Protein AF-A0A2I0DCZ0-F1 (afdb_monomer)

Mean predicted aligned error: 5.6 Å

Solvent-accessible surface area (backbone atoms only — not comparable to full-atom values): 14188 Å² total; per-residue (Å²): 116,50,83,41,56,91,45,71,47,83,46,44,34,57,35,77,46,77,46,80,44,66,49,59,39,87,45,88,36,62,32,35,39,24,40,26,35,22,46,79,67,77,88,54,40,75,51,91,92,18,59,42,81,46,87,44,57,46,60,50,30,72,48,79,74,79,63,62,25,65,48,79,46,73,40,54,63,80,39,51,72,41,81,29,53,32,37,43,36,41,31,57,68,89,70,64,62,82,39,85,85,53,83,65,100,41,67,49,38,39,34,30,28,33,37,33,40,70,42,39,20,38,38,25,48,32,34,48,25,82,29,77,83,49,39,31,22,24,34,24,54,54,87,44,80,74,40,77,58,46,43,50,80,40,64,55,69,76,41,82,41,76,18,74,40,81,40,42,40,31,37,21,42,43,82,57,90,52,68,91,57,43,80,44,74,47,80,43,66,43,56,56,82,38,28,31,39,35,37,34,25,33,22,89,61,22,80,82,48,56,92,66,32,40,83,37,58,55,45,76,50,75,41,76,79,45,71,99,64,47,94,49,90,93,58,81,74,83,86,88,82,88,56,66,58,71,63,74,89,84,130

pLDDT: mean 93.69, std 6.01, range [50.59, 98.25]

Sequence (251 aa):
HEDFTGLSGDVLAGGSYDIILEGNTDGPFTSRFAVFVDWNQNDVLDDAGEVYEITATINGSTGEDGQQAIQSLEVPIDALQGQTRMRVKKMFGVTDYLDPCLGAAYGQVEDYSISVSLPLARVQVVHNSPDPAASVVDVYLGSTLLLDDFEFRTATPFVDVPANLEITLSVAPGTSTDVSEALYSVDVTLVADETYIVVADGVLDPSQFDDSVNTIDFALQAFAGAREAAVTAGNTDVLVHHGSPDAPTVD

Structure (mmCIF, N/CA/C/O backbone):
data_AF-A0A2I0DCZ0-F1
#
_entry.id   AF-A0A2I0DCZ0-F1
#
loop_
_atom_site.group_PDB
_atom_site.id
_atom_site.type_symbol
_atom_site.label_atom_id
_atom_site.label_alt_id
_atom_site.label_comp_id
_atom_site.label_asym_id
_atom_site.label_entity_id
_atom_site.label_seq_id
_atom_site.pdbx_PDB_ins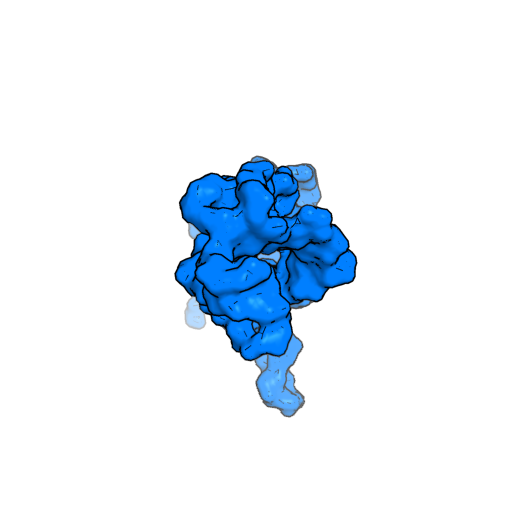_code
_atom_site.Cartn_x
_atom_site.Cartn_y
_atom_site.Cartn_z
_atom_site.occupancy
_atom_site.B_iso_or_equiv
_atom_site.auth_seq_id
_atom_site.auth_comp_id
_atom_site.auth_asym_id
_atom_site.auth_atom_id
_atom_site.pdbx_PDB_model_num
ATOM 1 N N . HIS A 1 1 ? -6.876 6.643 32.225 1.00 88.50 1 HIS A N 1
ATOM 2 C CA . HIS A 1 1 ? -6.057 6.390 31.034 1.00 88.50 1 HIS A CA 1
ATOM 3 C C . HIS A 1 1 ? -4.979 5.428 31.453 1.00 88.50 1 HIS A C 1
ATOM 5 O O . HIS A 1 1 ? -4.388 5.644 32.509 1.00 88.50 1 HIS A O 1
ATOM 11 N N . GLU A 1 2 ? -4.823 4.360 30.694 1.00 93.94 2 GLU A N 1
ATOM 12 C CA . GLU A 1 2 ? -3.826 3.322 30.912 1.00 93.94 2 GLU A CA 1
ATOM 13 C C . GLU A 1 2 ? -3.085 3.082 29.601 1.00 93.94 2 GLU A C 1
ATOM 15 O O . GLU A 1 2 ? -3.649 3.227 28.516 1.00 93.94 2 GLU A O 1
ATOM 20 N N . ASP A 1 3 ? -1.802 2.767 29.719 1.00 95.75 3 ASP A N 1
ATOM 21 C CA . ASP A 1 3 ? -0.911 2.563 28.587 1.00 95.75 3 ASP A CA 1
ATOM 22 C C . ASP A 1 3 ? -0.564 1.076 28.484 1.00 95.75 3 ASP A C 1
ATOM 24 O O . ASP A 1 3 ? 0.108 0.513 29.354 1.00 95.75 3 ASP A O 1
ATOM 28 N N . PHE A 1 4 ? -1.048 0.457 27.414 1.00 96.56 4 PHE A N 1
ATOM 29 C CA . PHE A 1 4 ? -0.793 -0.921 27.022 1.00 96.56 4 PHE A CA 1
ATOM 30 C C . PHE A 1 4 ? -0.080 -0.990 25.668 1.00 96.56 4 PHE A C 1
ATOM 32 O O . PHE A 1 4 ? -0.109 -2.029 25.017 1.00 96.56 4 PHE A O 1
ATOM 39 N N . THR A 1 5 ? 0.626 0.064 25.251 1.00 94.50 5 THR A N 1
ATOM 40 C CA . THR A 1 5 ? 1.405 0.080 23.995 1.00 94.50 5 THR A CA 1
ATOM 41 C C . THR A 1 5 ? 2.541 -0.953 23.960 1.00 94.50 5 THR A C 1
ATOM 43 O O . THR A 1 5 ? 3.100 -1.236 22.902 1.00 94.50 5 THR A O 1
ATOM 46 N N . GLY A 1 6 ? 2.861 -1.589 25.094 1.00 93.56 6 GLY A N 1
ATOM 47 C CA . GLY A 1 6 ? 3.712 -2.784 25.137 1.00 93.56 6 GLY A CA 1
ATOM 48 C C . GLY A 1 6 ? 3.049 -4.060 24.594 1.00 93.56 6 GLY A C 1
ATOM 49 O O . GLY A 1 6 ? 3.743 -5.051 24.366 1.00 93.56 6 GLY A O 1
ATOM 50 N N . LEU A 1 7 ? 1.729 -4.055 24.402 1.00 94.81 7 LEU A N 1
ATOM 51 C CA . LEU A 1 7 ? 0.967 -5.088 23.708 1.00 94.81 7 LEU A CA 1
ATOM 52 C C . LEU A 1 7 ? 0.742 -4.644 22.263 1.00 94.81 7 LEU A C 1
ATOM 54 O O . LEU A 1 7 ? 0.388 -3.491 22.015 1.00 94.81 7 LEU A O 1
ATOM 58 N N . SER A 1 8 ? 0.931 -5.571 21.326 1.00 94.00 8 SER A N 1
ATOM 59 C CA . SER A 1 8 ? 0.756 -5.312 19.901 1.00 94.00 8 SER A CA 1
ATOM 60 C C . SER A 1 8 ? -0.097 -6.393 19.247 1.00 94.00 8 SER A C 1
ATOM 62 O O . SER A 1 8 ? 0.038 -7.573 19.584 1.00 94.00 8 SER A O 1
ATOM 64 N N . GLY A 1 9 ? -0.978 -5.979 18.339 1.00 94.44 9 GLY A N 1
ATOM 65 C CA . GLY A 1 9 ? -1.702 -6.859 17.423 1.00 94.44 9 GLY A CA 1
ATOM 66 C C . GLY A 1 9 ? -1.235 -6.644 15.987 1.00 94.44 9 GLY A C 1
ATOM 67 O O . GLY A 1 9 ? -0.973 -5.510 15.595 1.00 94.44 9 GLY A O 1
ATOM 68 N N . ASP A 1 10 ? -1.142 -7.716 15.202 1.00 97.31 10 ASP A N 1
ATOM 69 C CA . ASP A 1 10 ? -0.753 -7.640 13.792 1.00 97.31 10 ASP A CA 1
ATOM 70 C C . ASP A 1 10 ? -1.982 -7.517 12.885 1.00 97.31 10 ASP A C 1
ATOM 72 O O . ASP A 1 10 ? -2.949 -8.273 13.022 1.00 97.31 10 ASP A O 1
ATOM 76 N N . VAL A 1 11 ? -1.921 -6.595 11.925 1.00 97.88 11 VAL A N 1
ATOM 77 C CA . VAL A 1 11 ? -2.950 -6.405 10.899 1.00 97.88 11 VAL A CA 1
ATOM 78 C C . VAL A 1 11 ? -2.331 -6.254 9.511 1.00 97.88 11 VAL A C 1
ATOM 80 O O . VAL A 1 11 ? -1.159 -5.903 9.346 1.00 97.88 11 VAL A O 1
ATOM 83 N N . LEU A 1 12 ? -3.140 -6.522 8.495 1.00 97.50 12 LEU A N 1
ATOM 84 C CA . LEU A 1 12 ? -2.831 -6.295 7.091 1.00 97.50 12 LEU A CA 1
ATOM 85 C C . LEU A 1 12 ? -3.641 -5.091 6.599 1.00 97.50 12 LEU A C 1
ATOM 87 O O . LEU A 1 12 ? -4.850 -5.034 6.841 1.00 97.50 12 LEU A O 1
ATOM 91 N N . ALA A 1 13 ? -2.997 -4.156 5.902 1.00 97.12 13 ALA A N 1
ATOM 92 C CA . ALA A 1 13 ? -3.680 -3.048 5.237 1.00 97.12 13 ALA A CA 1
ATOM 93 C C . ALA A 1 13 ? -4.750 -3.570 4.258 1.00 97.12 13 ALA A C 1
ATOM 95 O O . ALA A 1 13 ? -4.534 -4.558 3.551 1.00 97.12 13 ALA A O 1
ATOM 96 N N . GLY A 1 14 ? -5.931 -2.945 4.257 1.00 95.62 14 GLY A N 1
ATOM 97 C CA . GLY A 1 14 ? -7.112 -3.424 3.524 1.00 95.62 14 GLY A CA 1
ATOM 98 C C . GLY A 1 14 ? -7.802 -4.651 4.138 1.00 95.62 14 GLY A C 1
ATOM 99 O O . GLY A 1 14 ? -8.780 -5.150 3.579 1.00 95.62 14 GLY A O 1
ATOM 100 N N . GLY A 1 15 ? -7.296 -5.168 5.261 1.00 96.50 15 GLY A N 1
ATOM 101 C CA . GLY A 1 15 ? -7.898 -6.268 6.004 1.00 96.50 15 GLY A CA 1
ATOM 102 C C . GLY A 1 15 ? -9.112 -5.842 6.832 1.00 96.50 15 GLY A C 1
ATOM 103 O O . GLY A 1 15 ? -9.392 -4.660 7.028 1.00 96.50 15 GLY A O 1
ATOM 104 N N . SER A 1 16 ? -9.828 -6.832 7.361 1.00 97.06 16 SER A N 1
ATOM 105 C CA . SER A 1 16 ? -10.973 -6.633 8.250 1.00 97.06 16 SER A CA 1
ATOM 106 C C . SER A 1 16 ? -10.861 -7.569 9.448 1.00 97.06 16 SER A C 1
ATOM 108 O O . SER A 1 16 ? -10.619 -8.768 9.285 1.00 97.06 16 SER A O 1
ATOM 110 N N . TYR A 1 17 ? -11.009 -7.012 10.650 1.00 97.44 17 TYR A N 1
ATOM 111 C CA . TYR A 1 17 ? -10.769 -7.710 11.910 1.00 97.44 17 TYR A CA 1
ATOM 112 C C . TYR A 1 17 ? -11.885 -7.419 12.904 1.00 97.44 17 TYR A C 1
ATOM 114 O O . TYR A 1 17 ? -12.316 -6.277 13.046 1.00 97.44 17 TYR A O 1
ATOM 122 N N . ASP A 1 18 ? -12.336 -8.440 13.627 1.00 97.00 18 ASP A N 1
ATOM 123 C CA . ASP A 1 18 ? -13.270 -8.232 14.729 1.00 97.00 18 ASP A CA 1
ATOM 124 C C . ASP A 1 18 ? -12.534 -7.638 15.931 1.00 97.00 18 ASP A C 1
ATOM 126 O O . ASP A 1 18 ? -11.566 -8.213 16.436 1.00 97.00 18 ASP A O 1
ATOM 130 N N . ILE A 1 19 ? -13.038 -6.512 16.429 1.00 96.50 19 ILE A N 1
ATOM 131 C CA . ILE A 1 19 ? -12.708 -6.013 17.756 1.00 96.50 19 ILE A CA 1
ATOM 132 C C . ILE A 1 19 ? -13.727 -6.543 18.761 1.00 96.50 19 ILE A C 1
ATOM 134 O O . ILE A 1 19 ? -14.939 -6.487 18.538 1.00 96.50 19 ILE A O 1
ATOM 138 N N . ILE A 1 20 ? -13.226 -7.071 19.875 1.00 96.62 20 ILE A N 1
ATOM 139 C CA . ILE A 1 20 ? -14.026 -7.640 20.960 1.00 96.62 20 ILE A CA 1
ATOM 140 C C . ILE A 1 20 ? -13.728 -6.830 22.215 1.00 96.62 20 ILE A C 1
ATOM 142 O O . ILE A 1 20 ? -12.590 -6.793 22.678 1.00 96.62 20 ILE A O 1
ATOM 146 N N . LEU A 1 21 ? -14.749 -6.164 22.747 1.00 97.00 21 LEU A N 1
ATOM 147 C CA . LEU A 1 21 ? -14.614 -5.221 23.850 1.00 97.00 21 LEU A CA 1
ATOM 148 C C . LEU A 1 21 ? -15.443 -5.675 25.047 1.00 97.00 21 LEU A C 1
ATOM 150 O O . LEU A 1 21 ? -16.653 -5.885 24.944 1.00 97.00 21 LEU A O 1
ATOM 154 N N . GLU A 1 22 ? -14.787 -5.773 26.197 1.00 96.56 22 GLU A N 1
ATOM 155 C CA . GLU A 1 22 ? -15.391 -6.094 27.489 1.00 96.56 22 GLU A CA 1
ATOM 156 C C . GLU A 1 22 ? -15.134 -4.957 28.481 1.00 96.56 22 GLU A C 1
ATOM 158 O O . GLU A 1 22 ? -14.249 -4.119 28.295 1.00 96.56 22 GLU A O 1
ATOM 163 N N . GLY A 1 23 ? -15.915 -4.894 29.559 1.00 94.94 23 GLY A N 1
ATOM 164 C CA . GLY A 1 23 ? -15.601 -3.975 30.645 1.00 94.94 23 GLY A CA 1
ATOM 165 C C . GLY A 1 23 ? -16.667 -3.884 31.725 1.00 94.94 23 GLY A C 1
ATOM 166 O O . GLY A 1 23 ? -17.858 -3.999 31.471 1.00 94.94 23 GLY A O 1
ATOM 167 N N . ASN A 1 24 ? -16.236 -3.591 32.950 1.00 95.31 24 ASN A N 1
ATOM 168 C CA . ASN A 1 24 ? -17.150 -3.376 34.069 1.00 95.31 24 ASN A CA 1
ATOM 169 C C . ASN A 1 24 ? -17.915 -2.047 33.907 1.00 95.31 24 ASN A C 1
ATOM 171 O O . ASN A 1 24 ? -17.287 -1.009 33.673 1.00 95.31 24 ASN A O 1
ATOM 175 N N . THR A 1 25 ? -19.245 -2.067 34.018 1.00 95.38 25 THR A N 1
ATOM 176 C CA . THR A 1 25 ? -20.108 -0.877 33.892 1.00 95.38 25 THR A CA 1
ATOM 177 C C . THR A 1 25 ? -20.496 -0.247 35.232 1.00 95.38 25 THR A C 1
ATOM 179 O O . THR A 1 25 ? -21.213 0.746 35.231 1.00 95.38 25 THR A O 1
ATOM 182 N N . ASP A 1 26 ? -20.051 -0.805 36.361 1.00 94.00 26 ASP A N 1
ATOM 183 C CA . ASP A 1 26 ? -20.315 -0.347 37.737 1.00 94.00 26 ASP A CA 1
ATOM 184 C C . ASP A 1 26 ? -21.813 -0.216 38.083 1.00 94.00 26 ASP A C 1
ATOM 186 O O . ASP A 1 26 ? -22.272 0.731 38.720 1.00 94.00 26 ASP A O 1
ATOM 190 N N . GLY A 1 27 ? -22.613 -1.180 37.620 1.00 93.75 27 GLY A N 1
ATOM 191 C CA . GLY A 1 27 ? -24.069 -1.199 37.786 1.00 93.75 27 GLY A CA 1
ATOM 192 C C . GLY A 1 27 ? -24.813 -1.228 36.449 1.00 93.75 27 GLY A C 1
ATOM 193 O O . GLY A 1 27 ? -24.184 -1.433 35.411 1.00 93.75 27 GLY A O 1
ATOM 194 N N . PRO A 1 28 ? -26.149 -1.040 36.438 1.00 94.62 28 PRO A N 1
ATOM 195 C CA . PRO A 1 28 ? -27.011 -1.183 35.254 1.00 94.62 28 PRO A CA 1
ATOM 196 C C . PRO A 1 28 ? -26.900 0.010 34.284 1.00 94.62 28 PRO A C 1
ATOM 198 O O . PRO A 1 28 ? -27.894 0.553 33.796 1.00 94.62 28 PRO A O 1
ATOM 201 N N . PHE A 1 29 ? -25.674 0.446 34.031 1.00 94.44 29 PHE A N 1
ATOM 202 C CA . PHE A 1 29 ? -25.322 1.564 33.180 1.00 94.44 29 PHE A CA 1
ATOM 203 C C . PHE A 1 29 ? -24.913 1.050 31.804 1.00 94.44 29 PHE A C 1
ATOM 205 O O . PHE A 1 29 ? -24.136 0.106 31.691 1.00 94.44 29 PHE A O 1
ATOM 212 N N . THR A 1 30 ? -25.448 1.663 30.748 1.00 94.94 30 THR A N 1
ATOM 213 C CA . THR A 1 30 ? -25.048 1.328 29.379 1.00 94.94 30 THR A CA 1
ATOM 214 C C . THR A 1 30 ? -23.732 2.017 29.058 1.00 94.94 30 THR A C 1
ATOM 216 O O . THR A 1 30 ? -23.676 3.248 29.025 1.00 94.94 30 THR A O 1
ATOM 219 N N . SER A 1 31 ? -22.694 1.233 28.792 1.00 94.00 31 SER A N 1
ATOM 220 C CA . SER A 1 31 ? -21.415 1.725 28.292 1.00 94.00 31 SER A CA 1
ATOM 221 C C . SER A 1 31 ? -21.292 1.504 26.791 1.00 94.00 31 SER A C 1
ATOM 223 O O . SER A 1 31 ? -21.786 0.523 26.232 1.00 94.00 31 SER A O 1
ATOM 225 N N . ARG A 1 32 ? -20.632 2.461 26.149 1.00 94.44 32 ARG A N 1
ATOM 226 C CA . ARG A 1 32 ? -20.335 2.489 24.717 1.00 94.44 32 ARG A CA 1
ATOM 227 C C . ARG A 1 32 ? -18.838 2.485 24.513 1.00 94.44 32 ARG A C 1
ATOM 229 O O . ARG A 1 32 ? -18.102 2.845 25.436 1.00 94.44 32 ARG A O 1
ATOM 236 N N . PHE A 1 33 ? -18.428 2.169 23.293 1.00 96.44 33 PHE A N 1
ATOM 237 C CA . PHE A 1 33 ? -17.031 2.213 22.915 1.00 96.44 33 PHE A CA 1
ATOM 238 C C . PHE A 1 33 ? -16.787 3.102 21.697 1.00 96.44 33 PHE A C 1
ATOM 240 O O . PHE A 1 33 ? -17.652 3.260 20.836 1.00 96.44 33 PHE A O 1
ATOM 247 N N . ALA A 1 34 ? -15.599 3.686 21.652 1.00 96.50 34 ALA A N 1
ATOM 248 C CA . ALA A 1 34 ? -15.034 4.308 20.465 1.00 96.50 34 ALA A CA 1
ATOM 249 C C . ALA A 1 34 ? -13.593 3.833 20.331 1.00 96.50 34 ALA A C 1
ATOM 251 O O . ALA A 1 34 ? -12.893 3.702 21.341 1.00 96.50 34 ALA A O 1
ATOM 252 N N . VAL A 1 35 ? -13.177 3.561 19.104 1.00 97.69 35 VAL A N 1
ATOM 253 C CA . VAL A 1 35 ? -11.824 3.104 18.798 1.00 97.69 35 VAL A CA 1
ATOM 254 C C . VAL A 1 35 ? -11.207 4.063 17.804 1.00 97.69 35 VAL A C 1
ATOM 256 O O . VAL A 1 35 ? -11.885 4.527 16.894 1.00 97.69 35 VAL A O 1
ATOM 259 N N . PHE A 1 36 ? -9.944 4.389 18.026 1.00 97.94 36 PHE A N 1
ATOM 260 C CA . PHE A 1 36 ? -9.180 5.321 17.216 1.00 97.94 36 PHE A CA 1
ATOM 261 C C . PHE A 1 36 ? -7.892 4.640 16.802 1.00 97.94 36 PHE A C 1
ATOM 263 O O . PHE A 1 36 ? -7.270 4.011 17.660 1.00 97.94 36 PHE A O 1
ATOM 270 N N . VAL A 1 37 ? -7.477 4.755 15.548 1.00 98.12 37 VAL A N 1
ATOM 271 C CA . VAL A 1 37 ? -6.204 4.185 15.094 1.00 98.12 37 VAL A CA 1
ATOM 272 C C . VAL A 1 37 ? -5.515 5.160 14.152 1.00 98.12 37 VAL A C 1
ATOM 274 O O . VAL A 1 37 ? -6.104 5.534 13.148 1.00 98.12 37 VAL A O 1
ATOM 277 N N . ASP A 1 38 ? -4.281 5.538 14.480 1.00 98.12 38 ASP A N 1
ATOM 278 C CA . ASP A 1 38 ? -3.456 6.509 13.739 1.00 98.12 38 ASP A CA 1
ATOM 279 C C . ASP A 1 38 ? -2.842 5.862 12.478 1.00 98.12 38 ASP A C 1
ATOM 281 O O . ASP A 1 38 ? -1.647 5.564 12.396 1.00 98.12 38 ASP A O 1
ATOM 285 N N . TRP A 1 39 ? -3.675 5.500 11.505 1.00 97.88 39 TRP A N 1
ATOM 286 C CA . TRP A 1 39 ? -3.249 4.736 10.329 1.00 97.88 39 TRP A CA 1
ATOM 287 C C . TRP A 1 39 ? -2.200 5.460 9.484 1.00 97.88 39 TRP A C 1
ATOM 289 O O . TRP A 1 39 ? -1.378 4.804 8.836 1.00 97.88 39 TRP A O 1
ATOM 299 N N . ASN A 1 40 ? -2.218 6.792 9.497 1.00 96.75 40 ASN A N 1
ATOM 300 C CA . ASN A 1 40 ? -1.279 7.623 8.751 1.00 96.75 40 ASN A CA 1
ATOM 301 C C . ASN A 1 40 ? 0.004 7.977 9.548 1.00 96.75 40 ASN A C 1
ATOM 303 O O . ASN A 1 40 ? 0.898 8.619 8.993 1.00 96.75 40 ASN A O 1
ATOM 307 N N . GLN A 1 41 ? 0.111 7.527 10.806 1.00 97.12 41 GLN A N 1
ATOM 308 C CA . GLN A 1 41 ? 1.251 7.712 11.715 1.00 97.12 41 GLN A CA 1
ATOM 309 C C . GLN A 1 41 ? 1.641 9.187 11.936 1.00 97.12 41 GLN A C 1
ATOM 311 O O . GLN A 1 41 ? 2.829 9.527 11.965 1.00 97.12 41 GLN A O 1
ATOM 316 N N . ASN A 1 42 ? 0.659 10.079 12.071 1.00 96.81 42 ASN A N 1
ATOM 317 C CA . ASN A 1 42 ? 0.875 11.517 12.268 1.00 96.81 42 ASN A CA 1
ATOM 318 C C . ASN A 1 42 ? 0.656 11.992 13.723 1.00 96.81 42 ASN A C 1
ATOM 320 O O . ASN A 1 42 ? 0.699 13.200 13.977 1.00 96.81 42 ASN A O 1
ATOM 324 N N . ASP A 1 43 ? 0.435 11.064 14.662 1.00 94.81 43 ASP A N 1
ATOM 325 C CA . ASP A 1 43 ? 0.115 11.275 16.082 1.00 94.81 43 ASP A CA 1
ATOM 326 C C . ASP A 1 43 ? -1.259 11.916 16.376 1.00 94.81 43 ASP A C 1
ATOM 328 O O . ASP A 1 43 ? -1.600 12.147 17.550 1.00 94.81 43 ASP A O 1
ATOM 332 N N . VAL A 1 44 ? -2.067 12.158 15.347 1.00 96.00 44 VAL A N 1
ATOM 333 C CA . VAL A 1 44 ? -3.467 12.591 15.406 1.00 96.00 44 VAL A CA 1
ATOM 334 C C . VAL A 1 44 ? -4.361 11.339 15.412 1.00 96.00 44 VAL A C 1
ATOM 336 O O . VAL A 1 44 ? -3.915 10.238 15.126 1.00 96.00 44 VAL A O 1
ATOM 339 N N . LEU A 1 45 ? -5.581 11.445 15.944 1.00 96.62 45 LEU A N 1
ATOM 340 C CA . LEU A 1 45 ? -6.491 10.292 16.097 1.00 96.62 45 LEU A CA 1
ATOM 341 C C . LEU A 1 45 ? -7.922 10.601 15.650 1.00 96.62 45 LEU A C 1
ATOM 343 O O . LEU A 1 45 ? -8.803 9.755 15.779 1.00 96.62 45 LEU A O 1
ATOM 347 N N . ASP A 1 46 ? -8.192 11.831 15.229 1.00 95.12 46 ASP A N 1
ATOM 348 C CA . ASP A 1 46 ? -9.493 12.299 14.757 1.00 95.12 46 ASP A CA 1
ATOM 349 C C . ASP A 1 46 ? -9.512 12.560 13.247 1.00 95.12 46 ASP A C 1
ATOM 351 O O . ASP A 1 46 ? -10.459 13.168 12.737 1.00 95.12 46 ASP A O 1
ATOM 355 N N . ASP A 1 47 ? -8.506 12.065 12.521 1.00 95.00 47 ASP A N 1
ATOM 356 C CA . ASP A 1 47 ? -8.504 12.094 11.067 1.00 95.00 47 ASP A CA 1
ATOM 357 C C . ASP A 1 47 ? -9.634 11.225 10.485 1.00 95.00 47 ASP A C 1
ATOM 359 O O . ASP A 1 47 ? -10.171 10.288 11.093 1.00 95.00 47 ASP A O 1
ATOM 363 N N . ALA A 1 48 ? -10.035 11.555 9.257 1.00 92.06 48 ALA A N 1
ATOM 364 C CA . ALA A 1 48 ? -11.052 10.792 8.549 1.00 92.06 48 ALA A CA 1
ATOM 365 C C . ALA A 1 48 ? -10.569 9.352 8.306 1.00 92.06 48 ALA A C 1
ATOM 367 O O . ALA A 1 48 ? -9.501 9.143 7.746 1.00 92.06 48 ALA A O 1
ATOM 368 N N . GLY A 1 49 ? -11.386 8.366 8.687 1.00 92.62 49 GLY A N 1
ATOM 369 C CA . GLY A 1 49 ? -11.032 6.944 8.579 1.00 92.62 49 GLY A CA 1
ATOM 370 C C . GLY A 1 49 ? -10.300 6.376 9.799 1.00 92.62 49 GLY A C 1
ATOM 371 O O . GLY A 1 49 ? -10.118 5.166 9.871 1.00 92.62 49 GLY A O 1
ATOM 372 N N . GLU A 1 50 ? -9.953 7.211 10.781 1.00 97.25 50 GLU A N 1
ATOM 373 C CA . GLU A 1 50 ? -9.267 6.777 12.005 1.00 97.25 50 GLU A CA 1
ATOM 374 C C . GLU A 1 50 ? -10.208 6.625 13.200 1.00 97.25 50 GLU A C 1
ATOM 376 O O . GLU A 1 50 ? -9.851 5.982 14.182 1.00 97.25 50 GLU A O 1
ATOM 381 N N . VAL A 1 51 ? -11.428 7.167 13.117 1.00 96.88 51 VAL A N 1
ATOM 382 C CA . VAL A 1 51 ? -12.438 7.131 14.184 1.00 96.88 51 VAL A CA 1
ATOM 383 C C . VAL A 1 51 ? -13.503 6.071 13.901 1.00 96.88 51 VAL A C 1
ATOM 385 O O . VAL A 1 51 ? -14.274 6.180 12.947 1.00 96.88 51 VAL A O 1
ATOM 388 N N . TYR A 1 52 ? -13.627 5.098 14.800 1.00 96.81 52 TYR A N 1
ATOM 389 C CA . TYR A 1 52 ? -14.611 4.022 14.728 1.00 96.81 52 TYR A CA 1
ATOM 390 C C . TYR A 1 52 ? -15.626 4.131 15.870 1.00 96.81 52 TYR A C 1
ATOM 392 O O . TYR A 1 52 ? -15.317 3.917 17.047 1.00 96.81 52 TYR A O 1
ATOM 400 N N . GLU A 1 53 ? -16.880 4.420 15.515 1.00 95.75 53 GLU A N 1
ATOM 401 C CA . GLU A 1 53 ? -18.012 4.292 16.432 1.00 95.75 53 GLU A CA 1
ATOM 402 C C . GLU A 1 53 ? -18.373 2.813 16.608 1.00 95.75 53 GLU A C 1
ATOM 404 O O . GLU A 1 53 ? -18.773 2.138 15.653 1.00 95.75 53 GLU A O 1
ATOM 409 N N . ILE A 1 54 ? -18.278 2.308 17.841 1.00 96.75 54 ILE A N 1
ATOM 410 C CA . ILE A 1 54 ? -18.733 0.956 18.157 1.00 96.75 54 ILE A CA 1
ATOM 411 C C . ILE A 1 54 ? -20.221 1.009 18.494 1.00 96.75 54 ILE A C 1
ATOM 413 O O . ILE A 1 54 ? -20.649 1.547 19.516 1.00 96.75 54 ILE A O 1
ATOM 417 N N . THR A 1 55 ? -21.022 0.443 17.600 1.00 95.31 55 THR A N 1
ATOM 418 C CA . THR A 1 55 ? -22.487 0.466 17.670 1.00 95.31 55 THR A CA 1
ATOM 419 C C . THR A 1 55 ? -23.042 -0.498 18.719 1.00 95.31 55 THR A C 1
ATOM 421 O O . THR A 1 55 ? -24.117 -0.257 19.281 1.00 95.31 55 THR A O 1
ATOM 424 N N . ALA A 1 56 ? -22.302 -1.569 19.022 1.00 94.81 56 ALA A N 1
ATOM 425 C CA . ALA A 1 56 ? -22.609 -2.487 20.108 1.00 94.81 56 ALA A CA 1
ATOM 426 C C . ALA A 1 56 ? -22.333 -1.838 21.476 1.00 94.81 56 ALA A C 1
ATOM 428 O O . ALA A 1 56 ? -21.376 -1.088 21.663 1.00 94.81 56 ALA A O 1
ATOM 429 N N . THR A 1 57 ? -23.184 -2.140 22.457 1.00 95.75 57 THR A N 1
ATOM 430 C CA . THR A 1 57 ? -23.080 -1.603 23.821 1.00 95.75 57 THR A CA 1
ATOM 431 C C . THR A 1 57 ? -23.166 -2.728 24.839 1.00 95.75 57 THR A C 1
ATOM 433 O O . THR A 1 57 ? -23.748 -3.773 24.556 1.00 95.75 57 THR A O 1
ATOM 436 N N . ILE A 1 58 ? -22.626 -2.492 26.032 1.00 96.75 58 ILE A N 1
ATOM 437 C CA . ILE A 1 58 ? -22.757 -3.395 27.181 1.00 96.75 58 ILE A CA 1
ATOM 438 C C . ILE A 1 58 ? -23.544 -2.697 28.293 1.00 96.75 58 ILE A C 1
ATOM 440 O O . ILE A 1 58 ? -23.499 -1.471 28.415 1.00 96.75 58 ILE A O 1
ATOM 444 N N . ASN A 1 59 ? -24.287 -3.451 29.104 1.00 96.88 59 ASN A N 1
ATOM 445 C CA . ASN A 1 59 ? -25.067 -2.909 30.218 1.00 96.88 59 ASN A CA 1
ATOM 446 C C . ASN A 1 59 ? -25.024 -3.862 31.414 1.00 96.88 59 ASN A C 1
ATOM 448 O O . ASN A 1 59 ? -25.236 -5.062 31.257 1.00 96.88 59 ASN A O 1
ATOM 452 N N . GLY A 1 60 ? -24.777 -3.332 32.613 1.00 96.06 60 GLY A N 1
ATOM 453 C CA . GLY A 1 60 ? -24.763 -4.171 33.813 1.00 96.06 60 GLY A CA 1
ATOM 454 C C . GLY A 1 60 ? -23.615 -5.177 33.853 1.00 96.06 60 GLY A C 1
ATOM 455 O O . GLY A 1 60 ? -23.738 -6.163 34.574 1.00 96.06 60 GLY A O 1
ATOM 456 N N . SER A 1 61 ? -22.549 -4.965 33.073 1.00 97.00 61 SER A N 1
ATOM 457 C CA . SER A 1 61 ? -21.452 -5.925 32.970 1.00 97.00 61 SER A CA 1
ATOM 458 C C . SER A 1 61 ? -20.496 -5.817 34.148 1.00 97.00 61 SER A C 1
ATOM 460 O O . SER A 1 61 ? -20.168 -4.720 34.605 1.00 97.00 61 SER A O 1
ATOM 462 N N . THR A 1 62 ? -20.022 -6.964 34.631 1.00 95.94 62 THR A N 1
ATOM 463 C CA . THR A 1 62 ? -18.948 -7.031 35.634 1.00 95.94 62 THR A CA 1
ATOM 464 C C . THR A 1 62 ? -17.553 -6.946 35.015 1.00 95.94 62 THR A C 1
ATOM 466 O O . THR A 1 62 ? -16.578 -6.838 35.755 1.00 95.94 62 THR A O 1
ATOM 469 N N . GLY A 1 63 ? -17.447 -6.989 33.682 1.00 93.50 63 GLY A N 1
ATOM 470 C CA . GLY A 1 63 ? -16.188 -7.136 32.949 1.00 93.50 63 GLY A CA 1
ATOM 471 C C . GLY A 1 63 ? -15.634 -8.565 32.920 1.00 93.50 63 GLY A C 1
ATOM 472 O O . GLY A 1 63 ? -14.645 -8.799 32.248 1.00 93.50 63 GLY A O 1
ATOM 473 N N . GLU A 1 64 ? -16.264 -9.513 33.621 1.00 95.38 64 GLU A N 1
ATOM 474 C CA . GLU A 1 64 ? -15.872 -10.935 33.655 1.00 95.38 64 GLU A CA 1
ATOM 475 C C . GLU A 1 64 ? -17.072 -11.870 33.398 1.00 95.38 64 GLU A C 1
ATOM 477 O O . GLU A 1 64 ? -16.984 -13.088 33.540 1.00 95.38 64 GLU A O 1
ATOM 482 N N . ASP A 1 65 ? -18.232 -11.308 33.052 1.00 95.69 65 ASP A N 1
ATOM 483 C CA . ASP A 1 65 ? -19.492 -12.029 32.851 1.00 95.69 65 ASP A CA 1
ATOM 484 C C . ASP A 1 65 ? -19.709 -12.513 31.408 1.00 95.69 65 ASP A C 1
ATOM 486 O O . ASP A 1 65 ? -20.751 -13.098 31.105 1.00 95.69 65 ASP A O 1
ATOM 490 N N . GLY A 1 66 ? -18.729 -12.286 30.528 1.00 95.19 66 GLY A N 1
ATOM 491 C CA . GLY A 1 66 ? -18.764 -12.664 29.115 1.00 95.19 66 GLY A CA 1
ATOM 492 C C . GLY A 1 66 ? -19.647 -11.769 28.242 1.00 95.19 66 GLY A C 1
ATOM 493 O O . GLY A 1 66 ? -19.929 -12.127 27.099 1.00 95.19 66 GLY A O 1
ATOM 494 N N . GLN A 1 67 ? -20.118 -10.626 28.755 1.00 97.44 67 GLN A N 1
ATOM 495 C CA . GLN A 1 67 ? -20.782 -9.627 27.921 1.00 97.44 67 GLN A CA 1
ATOM 496 C C . GLN A 1 67 ? -19.754 -8.884 27.066 1.00 97.44 67 GLN A C 1
ATOM 498 O O . GLN A 1 67 ? -18.857 -8.231 27.592 1.00 97.44 67 GLN A O 1
ATOM 503 N N . GLN A 1 68 ? -19.939 -8.937 25.748 1.00 97.12 68 GLN A N 1
ATOM 504 C CA . GLN A 1 68 ? -19.023 -8.364 24.766 1.00 97.12 68 GLN A CA 1
ATOM 505 C C . GLN A 1 68 ? -19.749 -7.385 23.843 1.00 97.12 68 GLN A C 1
ATOM 507 O O . GLN A 1 68 ? -20.871 -7.642 23.399 1.00 97.12 68 GLN A O 1
ATOM 512 N N . ALA A 1 69 ? -19.079 -6.287 23.505 1.00 97.12 69 ALA A N 1
ATOM 513 C CA . ALA A 1 69 ? -19.377 -5.496 22.321 1.00 97.12 69 ALA A CA 1
ATOM 514 C C . ALA A 1 69 ? -18.426 -5.945 21.205 1.00 97.12 69 ALA A C 1
ATOM 516 O O . ALA A 1 69 ? -17.214 -5.786 21.325 1.00 97.12 69 ALA A O 1
ATOM 517 N N . ILE A 1 70 ? -18.979 -6.535 20.145 1.00 96.94 70 ILE A N 1
ATOM 518 C CA . ILE A 1 70 ? -18.213 -7.055 19.007 1.00 96.94 70 ILE A CA 1
ATOM 519 C C . ILE A 1 70 ? -18.562 -6.231 17.775 1.00 96.94 70 ILE A C 1
ATOM 521 O O . ILE A 1 70 ? -19.744 -6.002 17.502 1.00 96.94 70 ILE A O 1
ATOM 525 N N . GLN A 1 71 ? -17.549 -5.801 17.032 1.00 97.25 71 GLN A N 1
ATOM 526 C CA . GLN A 1 71 ? -17.724 -5.126 15.752 1.00 97.25 71 GLN A CA 1
ATOM 527 C C . GLN A 1 71 ? -16.543 -5.434 14.835 1.00 97.25 71 GLN A C 1
ATOM 529 O O . GLN A 1 71 ? -15.420 -5.574 15.300 1.00 97.25 71 GLN A O 1
ATOM 534 N N . SER A 1 72 ? -16.790 -5.515 13.534 1.00 96.81 72 SER A N 1
ATOM 535 C CA . SER A 1 72 ? -15.723 -5.607 12.541 1.00 96.81 72 SER A CA 1
ATOM 536 C C . SER A 1 72 ? -15.166 -4.210 12.246 1.00 96.81 72 SER A C 1
ATOM 538 O O . SER A 1 72 ? -15.939 -3.269 12.039 1.00 96.81 72 SER A O 1
ATOM 540 N N . LEU A 1 73 ? -13.840 -4.074 12.260 1.00 95.94 73 LEU A N 1
ATOM 541 C CA . LEU A 1 73 ? -13.099 -2.876 11.876 1.00 95.94 73 LEU A CA 1
ATOM 542 C C . LEU A 1 73 ? -12.336 -3.143 10.577 1.00 95.94 73 LEU A C 1
ATOM 544 O O . LEU A 1 73 ? -11.632 -4.146 10.453 1.00 95.94 73 LEU A O 1
ATOM 548 N N . GLU A 1 74 ? -12.472 -2.234 9.618 1.00 96.12 74 GLU A N 1
ATOM 549 C CA . GLU A 1 74 ? -11.716 -2.256 8.365 1.00 96.12 74 GLU A CA 1
ATOM 550 C C . GLU A 1 74 ? -10.432 -1.443 8.527 1.00 96.12 74 GLU A C 1
ATOM 552 O O . GLU A 1 74 ? -10.478 -0.307 9.001 1.00 96.12 74 GLU A O 1
ATOM 557 N N . VAL A 1 75 ? -9.298 -2.018 8.132 1.00 97.44 75 VAL A N 1
ATOM 558 C CA . VAL A 1 75 ? -8.006 -1.328 8.071 1.00 97.44 75 VAL A CA 1
ATOM 559 C C . VAL A 1 75 ? -7.903 -0.640 6.710 1.00 97.44 75 VAL A C 1
ATOM 561 O O . VAL A 1 75 ? -8.063 -1.325 5.695 1.00 97.44 75 VAL A O 1
ATOM 564 N N . PRO A 1 76 ? -7.622 0.672 6.638 1.00 96.31 76 PRO A N 1
ATOM 565 C CA . PRO A 1 76 ? -7.434 1.356 5.364 1.00 96.31 76 PRO A CA 1
ATOM 566 C C . PRO A 1 76 ? -6.342 0.693 4.516 1.00 96.31 76 PRO A C 1
ATOM 568 O O . PRO A 1 76 ? -5.356 0.168 5.036 1.00 96.31 76 PRO A O 1
ATOM 571 N N . ILE A 1 77 ? -6.527 0.681 3.196 1.00 93.88 77 ILE A N 1
ATOM 572 C CA . ILE A 1 77 ? -5.559 0.073 2.269 1.00 93.88 77 ILE A CA 1
ATOM 573 C C . ILE A 1 77 ? -4.264 0.890 2.156 1.00 93.88 77 ILE A C 1
ATOM 575 O O . ILE A 1 77 ? -3.214 0.350 1.825 1.00 93.88 77 ILE A O 1
ATOM 579 N N . ASP A 1 78 ? -4.347 2.179 2.462 1.00 92.25 78 ASP A N 1
ATOM 580 C CA . ASP A 1 78 ? -3.263 3.156 2.495 1.00 92.25 78 ASP A CA 1
ATOM 581 C C . ASP A 1 78 ? -2.669 3.347 3.902 1.00 92.25 78 ASP A C 1
ATOM 583 O O . ASP A 1 78 ? -1.844 4.239 4.100 1.00 92.25 78 ASP A O 1
ATOM 587 N N . ALA A 1 79 ? -3.046 2.504 4.875 1.00 96.06 79 ALA A N 1
ATOM 588 C CA . ALA A 1 79 ? -2.428 2.500 6.196 1.00 96.06 79 ALA A CA 1
ATOM 589 C C . ALA A 1 79 ? -0.910 2.290 6.075 1.00 96.06 79 ALA A C 1
ATOM 591 O O . ALA A 1 79 ? -0.442 1.367 5.399 1.00 96.06 79 ALA A O 1
ATOM 592 N N . LEU A 1 80 ? -0.130 3.138 6.744 1.00 94.81 80 LEU A N 1
ATOM 593 C CA . LEU A 1 80 ? 1.322 3.083 6.646 1.00 94.81 80 LEU A CA 1
ATOM 594 C C . LEU A 1 80 ? 1.868 1.843 7.356 1.00 94.81 80 LEU A C 1
ATOM 596 O O . LEU A 1 80 ? 1.472 1.513 8.476 1.00 94.81 80 LEU A O 1
ATOM 600 N N . GLN A 1 81 ? 2.827 1.178 6.711 1.00 95.56 81 GLN A N 1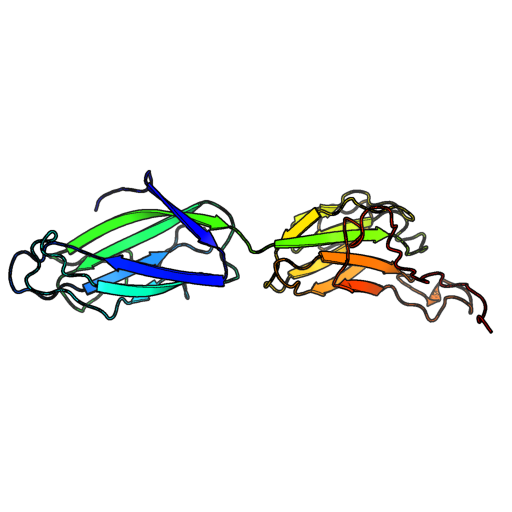
ATOM 601 C CA . GLN A 1 81 ? 3.517 0.024 7.280 1.00 95.56 81 GLN A CA 1
ATOM 602 C C . GLN A 1 81 ? 4.229 0.395 8.588 1.00 95.56 81 GLN A C 1
ATOM 604 O O . GLN A 1 81 ? 4.842 1.456 8.701 1.00 95.56 81 GLN A O 1
ATOM 609 N N . GLY A 1 82 ? 4.226 -0.523 9.554 1.00 96.56 82 GLY A N 1
ATOM 610 C CA . GLY A 1 82 ? 4.938 -0.366 10.820 1.00 96.56 82 GLY A CA 1
ATOM 611 C C . GLY A 1 82 ? 4.004 -0.278 12.021 1.00 96.56 82 GLY A C 1
ATOM 612 O O . GLY A 1 82 ? 2.846 -0.680 11.955 1.00 96.56 82 GLY A O 1
ATOM 613 N N . GLN A 1 83 ? 4.535 0.181 13.154 1.00 97.62 83 GLN A N 1
ATOM 614 C CA . GLN A 1 83 ? 3.746 0.299 14.378 1.00 97.62 83 GLN A CA 1
ATOM 615 C C . GLN A 1 83 ? 2.976 1.617 14.411 1.00 97.62 83 GLN A C 1
ATOM 617 O O . GLN A 1 83 ? 3.567 2.677 14.230 1.00 97.62 83 GLN A O 1
ATOM 622 N N . THR A 1 84 ? 1.691 1.535 14.735 1.00 97.62 84 THR A N 1
ATO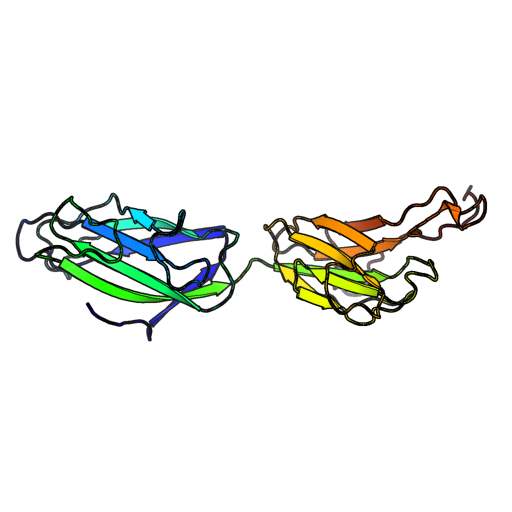M 623 C CA . THR A 1 84 ? 0.821 2.677 15.017 1.00 97.62 84 THR A CA 1
ATOM 624 C C . THR A 1 84 ? 0.102 2.517 16.362 1.00 97.62 84 THR A C 1
ATOM 626 O O . THR A 1 84 ? 0.016 1.417 16.915 1.00 97.62 84 THR A O 1
ATOM 629 N N . ARG A 1 85 ? -0.404 3.623 16.914 1.00 97.56 85 ARG A N 1
ATOM 630 C CA . ARG A 1 85 ? -1.190 3.661 18.146 1.00 97.56 85 ARG A CA 1
ATOM 631 C C . ARG A 1 85 ? -2.669 3.431 17.846 1.00 97.56 85 ARG A C 1
ATOM 633 O O . ARG A 1 85 ? -3.281 4.156 17.067 1.00 97.56 85 ARG A O 1
ATOM 640 N N . MET A 1 86 ? -3.267 2.510 18.592 1.00 98.06 86 MET A N 1
ATOM 641 C CA . MET A 1 86 ? -4.712 2.397 18.748 1.00 98.06 86 MET A CA 1
ATOM 642 C C . MET A 1 86 ? -5.127 2.914 20.126 1.00 98.06 86 MET A C 1
ATOM 644 O O . MET A 1 86 ? -4.499 2.591 21.128 1.00 98.06 86 MET A O 1
ATOM 648 N N . ARG A 1 87 ? -6.219 3.671 20.201 1.00 97.44 87 ARG A N 1
ATOM 649 C CA . ARG A 1 87 ? -6.871 4.076 21.448 1.00 97.44 87 ARG A CA 1
ATOM 650 C C . ARG A 1 87 ? -8.260 3.469 21.524 1.00 97.44 87 ARG A C 1
ATOM 652 O O . ARG A 1 87 ? -9.054 3.613 20.603 1.00 97.44 87 ARG A O 1
ATOM 659 N N . VAL A 1 88 ? -8.590 2.863 22.655 1.00 96.81 88 VAL A N 1
ATOM 660 C CA . VAL A 1 88 ? -9.923 2.343 22.959 1.00 96.81 88 VAL A CA 1
ATOM 661 C C . VAL A 1 88 ? -10.511 3.150 24.108 1.00 96.81 88 VAL A C 1
ATOM 663 O O . VAL A 1 88 ? -9.921 3.272 25.181 1.00 96.81 88 VAL A O 1
ATOM 666 N N . LYS A 1 89 ? -11.700 3.716 23.900 1.00 95.19 89 LYS A N 1
ATOM 667 C CA . LYS A 1 89 ? -12.467 4.419 24.933 1.00 95.19 89 LYS A CA 1
ATOM 668 C C . LYS A 1 89 ? -13.697 3.604 25.287 1.00 95.19 89 LYS A C 1
ATOM 670 O O . LYS A 1 89 ? -14.486 3.301 24.402 1.00 95.19 89 LYS A O 1
ATOM 675 N N . LYS A 1 90 ? -13.923 3.354 26.578 1.00 94.50 90 LYS A N 1
ATOM 676 C CA . LYS A 1 90 ? -15.210 2.896 27.127 1.00 94.50 90 LYS A CA 1
ATOM 677 C C . LYS A 1 90 ? -15.835 4.033 27.914 1.00 94.50 90 LYS A C 1
ATOM 679 O O . LYS A 1 90 ? -15.228 4.488 28.880 1.00 94.50 90 LYS A O 1
ATOM 684 N N . MET A 1 91 ? -17.044 4.475 27.579 1.00 92.31 91 MET A N 1
ATOM 685 C CA . MET A 1 91 ? -17.674 5.606 28.275 1.00 92.31 91 MET A CA 1
ATOM 686 C C . MET A 1 91 ? -19.135 5.366 28.645 1.00 92.31 91 MET A C 1
ATOM 688 O O . MET A 1 91 ? -19.880 4.691 27.935 1.00 92.31 91 MET A O 1
ATOM 692 N N . PHE A 1 92 ? -19.546 5.958 29.768 1.00 90.56 92 PHE A N 1
ATOM 693 C CA . PHE A 1 92 ? -20.944 6.068 30.178 1.00 90.56 92 PHE A CA 1
ATOM 694 C C . PHE A 1 92 ? -21.477 7.449 29.771 1.00 90.56 92 PHE A C 1
ATOM 696 O O . PHE A 1 92 ? 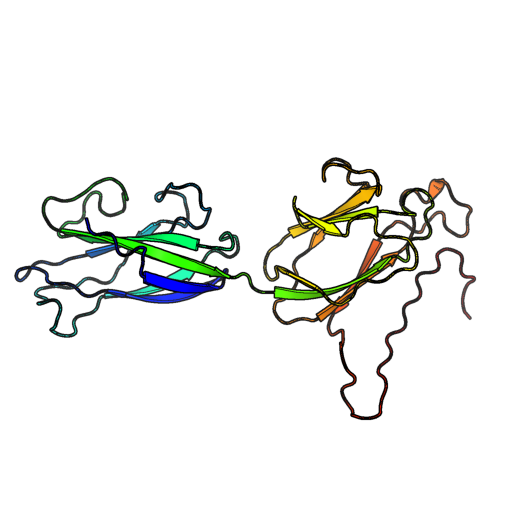-21.249 8.452 30.446 1.00 90.56 92 PHE A O 1
ATOM 703 N N . GLY A 1 93 ? -22.149 7.503 28.621 1.00 84.06 93 GLY A N 1
ATOM 704 C CA . GLY A 1 93 ? -22.656 8.738 28.023 1.00 84.06 93 GLY A CA 1
ATOM 705 C C . GLY A 1 93 ? -22.763 8.636 26.502 1.00 84.06 93 GLY A C 1
ATOM 706 O O . GLY A 1 93 ? -22.345 7.643 25.915 1.00 84.06 93 GLY A O 1
ATOM 707 N N . VAL A 1 94 ? -23.349 9.655 25.871 1.00 85.00 94 VAL A N 1
ATOM 708 C CA . VAL A 1 94 ? -23.532 9.729 24.403 1.00 85.00 94 VAL A CA 1
ATOM 709 C C . VAL A 1 94 ? -22.893 10.969 23.776 1.00 85.00 94 VAL A C 1
ATOM 711 O O . VAL A 1 94 ? -22.936 11.133 22.564 1.00 85.00 94 VAL A O 1
ATOM 714 N N . THR A 1 95 ? -22.332 11.860 24.589 1.00 85.19 95 THR A N 1
ATOM 715 C CA . THR A 1 95 ? -21.737 13.126 24.149 1.00 85.19 95 THR A CA 1
ATOM 716 C C . THR A 1 95 ? -20.222 12.997 24.070 1.00 85.19 95 THR A C 1
ATOM 718 O O . THR A 1 95 ? -19.625 12.353 24.932 1.00 85.19 95 THR A O 1
ATOM 721 N N . ASP A 1 96 ? -19.626 13.606 23.043 1.00 85.38 96 ASP A N 1
ATOM 722 C CA . ASP A 1 96 ? -18.175 13.797 22.860 1.00 85.38 96 ASP A CA 1
ATOM 723 C C . ASP A 1 96 ? -17.329 12.512 22.901 1.00 85.38 96 ASP A C 1
ATOM 725 O O . ASP A 1 96 ? -16.115 12.538 23.092 1.00 85.38 96 ASP A O 1
ATOM 729 N N . TYR A 1 97 ? -17.958 11.347 22.726 1.00 88.06 97 TYR A N 1
ATOM 730 C CA . TYR A 1 97 ? -17.259 10.078 22.903 1.00 88.06 97 TYR A CA 1
ATOM 731 C C . TYR A 1 97 ? -16.383 9.670 21.727 1.00 88.06 97 TYR A C 1
ATOM 733 O O . TYR A 1 97 ? -15.389 8.979 21.950 1.00 88.06 97 TYR A O 1
ATOM 741 N N . LEU A 1 98 ? -16.707 10.185 20.542 1.00 94.00 98 LEU A N 1
ATOM 742 C CA . LEU A 1 98 ? -15.946 10.056 19.302 1.00 94.00 98 LEU A CA 1
ATOM 743 C C . LEU A 1 98 ? -14.818 11.090 19.169 1.00 94.00 98 LEU A C 1
ATOM 745 O O . LEU A 1 98 ? -14.178 11.144 18.133 1.00 94.00 98 LEU A O 1
ATOM 749 N N . ASP A 1 99 ? -14.574 11.916 20.186 1.00 93.31 99 ASP A N 1
ATOM 750 C CA . ASP A 1 99 ? -13.407 12.799 20.223 1.00 93.31 99 ASP A CA 1
ATOM 751 C C . ASP A 1 99 ? -12.285 12.102 21.021 1.00 93.31 99 ASP A C 1
ATOM 753 O O . ASP A 1 99 ? -12.508 11.726 22.178 1.00 93.31 99 ASP A O 1
ATOM 757 N N . PRO A 1 100 ? -11.084 11.885 20.459 1.00 92.56 100 PRO A N 1
ATOM 758 C CA . PRO A 1 100 ? -10.009 11.153 21.132 1.00 92.56 100 PRO A CA 1
ATOM 759 C C . PRO A 1 100 ? -9.399 11.908 22.326 1.00 92.56 100 PRO A C 1
ATOM 761 O O . PRO A 1 100 ? -8.729 11.285 23.158 1.00 92.56 100 PRO A O 1
ATOM 764 N N . CYS A 1 101 ? -9.620 13.223 22.419 1.00 88.44 101 CYS A N 1
ATOM 765 C CA . CYS A 1 101 ? -9.076 14.122 23.436 1.00 88.44 101 CYS A CA 1
ATOM 766 C C . CYS A 1 101 ? -10.081 14.444 24.550 1.00 88.44 101 CYS A C 1
ATOM 768 O O . CYS A 1 101 ? -9.677 14.728 25.682 1.00 88.44 101 CYS A O 1
ATOM 770 N N . LEU A 1 102 ? -11.384 14.402 24.262 1.00 87.94 102 LEU A N 1
ATOM 771 C CA . LEU A 1 102 ? -12.423 14.680 25.252 1.00 87.94 102 LEU A CA 1
ATOM 772 C C . LEU A 1 102 ? -12.813 13.426 26.044 1.00 87.94 102 LEU A C 1
ATOM 774 O O . LEU A 1 102 ? -13.074 12.350 25.505 1.00 87.94 102 LEU A O 1
ATOM 778 N N . GLY A 1 103 ? -12.863 13.567 27.367 1.00 74.69 103 GLY A N 1
ATOM 779 C CA . GLY A 1 103 ? -13.304 12.518 28.285 1.00 74.69 103 GLY A CA 1
ATOM 780 C C . GLY A 1 103 ? -14.750 12.695 28.748 1.00 74.69 103 GLY A C 1
ATOM 781 O O . GLY A 1 103 ? -15.352 13.754 28.587 1.00 74.69 103 GLY A O 1
ATOM 782 N N . ALA A 1 104 ? -15.283 11.666 29.406 1.00 73.62 104 ALA A N 1
ATOM 783 C CA . ALA A 1 104 ? -16.516 11.743 30.186 1.00 73.62 104 ALA A CA 1
ATOM 784 C C . ALA A 1 104 ? -16.215 11.663 31.690 1.00 73.62 104 ALA A C 1
ATOM 786 O O . ALA A 1 104 ? -15.123 11.277 32.106 1.00 73.62 104 ALA A O 1
ATOM 787 N N . ALA A 1 105 ? -17.213 11.984 32.519 1.00 80.62 105 ALA A N 1
ATOM 788 C CA . ALA A 1 105 ? -17.111 11.844 33.974 1.00 80.62 105 ALA A CA 1
ATOM 789 C C . ALA A 1 105 ? -16.903 10.383 34.426 1.00 80.62 105 ALA A C 1
ATOM 791 O O . ALA A 1 105 ? -16.332 10.150 35.488 1.00 80.62 105 ALA A O 1
ATOM 792 N N . TYR A 1 106 ? -17.356 9.416 33.620 1.00 88.88 106 TYR A N 1
ATOM 793 C CA . TYR A 1 106 ? -17.265 7.985 33.898 1.00 88.88 106 TYR A CA 1
ATOM 794 C C . TYR A 1 106 ? -16.855 7.227 32.634 1.00 88.88 106 TYR A C 1
ATOM 796 O O . TYR A 1 106 ? -17.516 7.318 31.594 1.00 88.88 106 TYR A O 1
ATOM 804 N N . GLY A 1 107 ? -15.770 6.467 32.732 1.00 89.88 107 GLY A N 1
ATOM 805 C CA . GLY A 1 107 ? -15.218 5.715 31.617 1.00 89.88 107 GLY A CA 1
ATOM 806 C C . GLY A 1 107 ? -13.750 5.365 31.816 1.00 89.88 107 GLY A C 1
ATOM 807 O O . GLY A 1 107 ? -13.159 5.639 32.860 1.00 89.88 107 GLY A O 1
ATOM 808 N N . GLN A 1 108 ? -13.178 4.763 30.787 1.00 92.56 108 GLN A N 1
ATOM 809 C CA . GLN A 1 108 ? -11.791 4.338 30.714 1.00 92.56 108 GLN A CA 1
ATOM 810 C C . GLN A 1 108 ? -11.267 4.624 29.308 1.00 92.56 108 GLN A C 1
ATOM 812 O O . GLN A 1 108 ? -12.029 4.637 28.338 1.00 92.56 108 GLN A O 1
ATOM 817 N N . VAL A 1 109 ? -9.968 4.881 29.222 1.00 94.31 109 VAL A N 1
ATOM 818 C CA . VAL A 1 109 ? -9.248 5.069 27.964 1.00 94.31 109 VAL A CA 1
ATOM 819 C C . VAL A 1 109 ? -7.981 4.243 28.060 1.00 94.31 109 VAL A C 1
ATOM 821 O O . VAL A 1 109 ? -7.281 4.354 29.068 1.00 94.31 109 VAL A O 1
ATOM 824 N N . GLU A 1 110 ? -7.707 3.453 27.038 1.00 95.88 110 GLU A N 1
ATOM 825 C CA . GLU A 1 110 ? -6.558 2.559 26.956 1.00 95.88 110 GLU A CA 1
ATOM 826 C C . GLU A 1 110 ?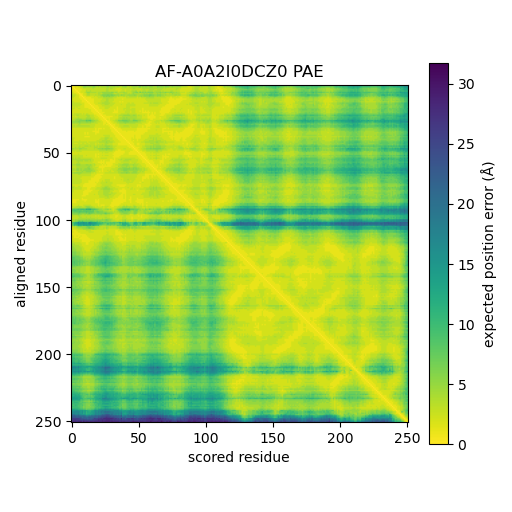 -5.880 2.739 25.603 1.00 95.88 110 GLU A C 1
ATOM 828 O O . GLU A 1 110 ? -6.568 2.827 24.585 1.00 95.88 110 GLU A O 1
ATOM 833 N N . ASP A 1 111 ? -4.551 2.792 25.598 1.00 97.56 111 ASP A N 1
ATOM 834 C CA . ASP A 1 111 ? -3.759 2.863 24.369 1.00 97.56 111 ASP A CA 1
ATOM 835 C C . ASP A 1 111 ? -3.013 1.543 24.138 1.00 97.56 111 ASP A C 1
ATOM 837 O O . ASP A 1 111 ? -2.465 0.963 25.071 1.00 97.56 111 ASP A O 1
ATOM 841 N N . TYR A 1 112 ? -2.981 1.089 22.889 1.00 97.44 112 TYR A N 1
ATOM 842 C CA . TYR A 1 112 ? -2.396 -0.163 22.412 1.00 97.44 112 TYR A CA 1
ATOM 843 C C . TYR A 1 112 ? -1.528 0.106 21.181 1.00 97.44 112 TYR A C 1
ATOM 845 O O . TYR A 1 112 ? -1.698 1.127 20.511 1.00 97.44 112 TYR A O 1
ATOM 853 N N . SER A 1 113 ? -0.635 -0.825 20.850 1.00 97.81 113 SER A N 1
ATOM 854 C CA . SER A 1 113 ? 0.094 -0.793 19.579 1.00 97.81 113 SER A CA 1
ATOM 855 C C . SER A 1 113 ? -0.566 -1.718 18.557 1.00 97.81 113 SER A C 1
ATOM 857 O O . SER A 1 113 ? -1.093 -2.775 18.903 1.00 97.81 113 SER A O 1
ATOM 859 N N . ILE A 1 114 ? -0.528 -1.328 17.287 1.00 98.12 114 ILE A N 1
ATOM 860 C CA . ILE A 1 114 ? -0.915 -2.154 16.142 1.00 98.12 114 ILE A CA 1
ATOM 861 C C . ILE A 1 114 ? 0.261 -2.189 15.172 1.00 98.12 114 ILE A C 1
ATOM 863 O O . ILE A 1 114 ? 0.828 -1.154 14.841 1.00 98.12 114 ILE A O 1
ATOM 867 N N . SER A 1 115 ? 0.636 -3.381 14.731 1.00 98.00 115 SER A N 1
ATOM 868 C CA . SER A 1 115 ? 1.691 -3.634 13.756 1.00 98.00 115 SER A CA 1
ATOM 869 C C . SER A 1 115 ? 1.055 -3.864 12.385 1.00 98.00 115 SER A C 1
ATOM 871 O O . SER A 1 115 ? 0.394 -4.876 12.152 1.00 98.00 115 SER A O 1
ATOM 873 N N . VAL A 1 116 ? 1.211 -2.893 11.486 1.00 98.06 116 VAL A N 1
ATOM 874 C CA . VAL A 1 116 ? 0.643 -2.902 10.135 1.00 98.06 116 VAL A CA 1
ATOM 875 C C . VAL A 1 116 ? 1.639 -3.504 9.152 1.00 98.06 116 VAL A C 1
ATOM 877 O O . VAL A 1 116 ? 2.786 -3.062 9.034 1.00 98.06 116 VAL A O 1
ATOM 880 N N . SER A 1 117 ? 1.167 -4.490 8.399 1.00 96.75 117 SER A N 1
ATOM 881 C CA . SER A 1 117 ? 1.837 -5.050 7.227 1.00 96.75 117 SER A CA 1
ATOM 882 C C . SER A 1 117 ? 1.079 -4.682 5.951 1.00 96.75 117 SER A C 1
ATOM 884 O O . SER A 1 117 ? -0.126 -4.427 5.988 1.00 96.75 117 SER A O 1
ATOM 886 N N . LEU A 1 118 ? 1.780 -4.650 4.818 1.00 95.25 118 LEU A N 1
ATOM 887 C CA . LEU A 1 118 ? 1.175 -4.394 3.511 1.00 95.25 118 LEU A CA 1
ATOM 888 C C . LEU A 1 118 ? 0.952 -5.716 2.768 1.00 95.25 118 LEU A C 1
ATOM 890 O O . LEU A 1 118 ? 1.791 -6.614 2.883 1.00 95.25 118 LEU A O 1
ATOM 894 N N . PRO A 1 119 ? -0.130 -5.852 1.985 1.00 96.06 119 PRO A N 1
ATOM 895 C CA . PRO A 1 119 ? -0.220 -6.917 0.994 1.00 96.06 119 PRO A CA 1
ATOM 896 C C . PRO A 1 119 ? 0.893 -6.749 -0.049 1.00 96.06 119 PRO A C 1
ATOM 898 O O . PRO A 1 119 ? 1.211 -5.627 -0.445 1.00 96.06 119 PRO A O 1
ATOM 901 N N . LEU A 1 120 ? 1.489 -7.859 -0.489 1.00 96.44 120 LEU A N 1
ATOM 902 C CA . LEU A 1 120 ? 2.662 -7.856 -1.368 1.00 96.44 120 LEU A CA 1
ATOM 903 C C . LEU A 1 120 ? 2.396 -8.618 -2.669 1.00 96.44 120 LEU A C 1
ATOM 905 O O . LEU A 1 120 ? 1.612 -9.567 -2.702 1.00 96.44 120 LEU A O 1
ATOM 909 N N . ALA A 1 121 ? 3.100 -8.217 -3.722 1.00 97.00 121 ALA A N 1
ATOM 910 C CA . ALA A 1 121 ? 3.265 -8.944 -4.974 1.00 97.00 121 ALA A CA 1
ATOM 911 C C . ALA A 1 121 ? 4.759 -9.183 -5.235 1.00 97.00 121 ALA A C 1
ATOM 913 O O . ALA A 1 121 ? 5.617 -8.451 -4.736 1.00 97.00 121 ALA A O 1
ATOM 914 N N . ARG A 1 122 ? 5.072 -10.197 -6.044 1.00 97.69 122 ARG A N 1
ATOM 915 C CA . ARG A 1 122 ? 6.444 -10.529 -6.455 1.00 97.69 122 ARG A CA 1
ATOM 916 C C . ARG A 1 122 ? 6.710 -9.954 -7.837 1.00 97.69 122 ARG A C 1
ATOM 918 O O . ARG A 1 122 ? 5.950 -10.231 -8.759 1.00 97.69 122 ARG A O 1
ATOM 925 N N . VAL A 1 123 ? 7.788 -9.198 -8.025 1.00 96.69 123 VAL A N 1
ATOM 926 C CA . VAL A 1 123 ? 8.102 -8.587 -9.327 1.00 96.69 123 VAL A CA 1
ATOM 927 C C . VAL A 1 123 ? 9.564 -8.787 -9.693 1.00 96.69 123 VAL A C 1
ATOM 929 O O . VAL A 1 123 ? 10.456 -8.497 -8.902 1.00 96.69 123 VAL A O 1
ATOM 932 N N . GLN A 1 124 ? 9.816 -9.254 -10.913 1.00 97.25 124 GLN A N 1
ATOM 933 C CA . GLN A 1 124 ? 11.108 -9.128 -11.581 1.00 97.25 124 GLN A CA 1
ATOM 934 C C . GLN A 1 124 ? 11.012 -8.029 -12.637 1.00 97.25 124 GLN A C 1
ATOM 936 O O . GLN A 1 124 ? 10.086 -8.033 -13.447 1.00 97.25 124 GLN A O 1
ATOM 941 N N . VAL A 1 125 ? 11.987 -7.125 -12.664 1.00 96.88 125 VAL A N 1
ATOM 942 C CA . VAL A 1 125 ? 12.067 -6.064 -13.671 1.00 96.88 125 VAL A CA 1
ATOM 943 C C . VAL A 1 125 ? 13.209 -6.366 -14.633 1.00 96.88 125 VAL A C 1
ATOM 945 O O . VAL A 1 125 ? 14.288 -6.782 -14.213 1.00 96.88 125 VAL A O 1
ATOM 948 N N . VAL A 1 126 ? 12.970 -6.165 -15.927 1.00 97.19 126 VAL A N 1
ATOM 949 C CA . VAL A 1 126 ? 13.949 -6.314 -17.006 1.00 97.19 126 VAL A CA 1
ATOM 950 C C . VAL A 1 126 ? 14.093 -4.981 -17.725 1.00 97.19 126 VAL A C 1
ATOM 952 O O . VAL A 1 126 ? 13.117 -4.451 -18.261 1.00 97.19 126 VAL A O 1
ATOM 955 N N . HIS A 1 127 ? 15.316 -4.461 -17.788 1.00 97.25 127 HIS A N 1
ATOM 956 C CA . HIS A 1 127 ? 15.605 -3.267 -18.569 1.00 97.25 127 HIS A CA 1
ATOM 957 C C . HIS A 1 127 ? 15.946 -3.641 -20.010 1.00 97.25 127 HIS A C 1
ATOM 959 O O . HIS A 1 127 ? 17.073 -4.041 -20.311 1.00 97.25 127 HIS A O 1
ATOM 965 N N . ASN A 1 128 ? 14.996 -3.465 -20.924 1.00 96.19 128 ASN A N 1
ATOM 966 C CA . ASN A 1 128 ? 15.180 -3.756 -22.346 1.00 96.19 128 ASN A CA 1
ATOM 967 C C . ASN A 1 128 ? 15.022 -2.524 -23.265 1.00 96.19 128 ASN A C 1
ATOM 969 O O . ASN A 1 128 ? 15.203 -2.643 -24.474 1.00 96.19 128 ASN A O 1
ATOM 973 N N . SER A 1 129 ? 14.790 -1.327 -22.717 1.00 95.12 129 SER A N 1
ATOM 974 C CA . SER A 1 129 ? 14.823 -0.076 -23.483 1.00 95.12 129 SER A CA 1
ATOM 975 C C . SER A 1 129 ? 16.253 0.224 -23.962 1.00 95.12 129 SER A C 1
ATOM 977 O O . SER A 1 129 ? 17.139 0.380 -23.122 1.00 95.12 129 SER A O 1
ATOM 979 N N . PRO A 1 130 ? 16.514 0.295 -25.283 1.00 93.19 130 PRO A N 1
ATOM 980 C CA . PRO A 1 130 ? 17.849 0.553 -25.817 1.00 93.19 130 PRO A CA 1
ATOM 981 C C . PRO A 1 130 ? 18.172 2.050 -25.952 1.00 93.19 130 PRO A C 1
ATOM 983 O O . PRO A 1 130 ? 19.145 2.397 -26.626 1.00 93.19 130 PRO A O 1
ATOM 986 N N . ASP A 1 131 ? 17.361 2.938 -25.371 1.00 93.56 131 ASP A N 1
ATOM 987 C CA . ASP A 1 131 ? 17.563 4.383 -25.452 1.00 93.56 131 ASP A CA 1
ATOM 988 C C . ASP A 1 131 ? 18.853 4.794 -24.714 1.00 93.56 131 ASP A C 1
ATOM 990 O O . ASP A 1 131 ? 18.968 4.556 -23.511 1.00 93.56 131 ASP A O 1
ATOM 994 N N . PRO A 1 132 ? 19.831 5.444 -25.375 1.00 92.00 132 PRO A N 1
ATOM 995 C CA . PRO A 1 132 ? 21.029 5.939 -24.701 1.00 92.00 132 PRO A CA 1
ATOM 996 C C . PRO A 1 132 ? 20.738 6.889 -23.528 1.00 92.00 132 PRO A C 1
ATOM 998 O O . PRO A 1 132 ? 21.496 6.889 -22.554 1.00 92.00 132 PRO A O 1
ATOM 1001 N N . ALA A 1 133 ? 19.655 7.674 -23.601 1.00 91.38 133 ALA A N 1
ATOM 1002 C CA . ALA A 1 133 ? 19.228 8.579 -22.533 1.00 91.38 133 ALA A CA 1
ATOM 1003 C C . ALA A 1 133 ? 18.674 7.836 -21.305 1.00 91.38 133 ALA A C 1
ATOM 1005 O O . ALA A 1 133 ? 18.678 8.393 -20.211 1.00 91.38 133 ALA A O 1
ATOM 1006 N N . ALA A 1 134 ? 18.263 6.578 -21.479 1.00 94.31 134 ALA A N 1
ATOM 1007 C CA . ALA A 1 134 ? 17.837 5.659 -20.428 1.00 94.31 134 ALA A CA 1
ATOM 1008 C C . ALA A 1 134 ? 18.788 4.453 -20.327 1.00 94.31 134 ALA A C 1
ATOM 1010 O O . ALA A 1 134 ? 18.363 3.354 -20.011 1.00 94.31 134 ALA A O 1
ATOM 1011 N N . SER A 1 135 ? 20.078 4.616 -20.645 1.00 95.31 135 SER A N 1
ATOM 1012 C CA . SER A 1 135 ? 21.035 3.495 -20.586 1.00 95.31 135 SER A CA 1
ATOM 1013 C C . SER A 1 135 ? 21.294 2.995 -19.159 1.00 95.31 135 SER A C 1
ATOM 1015 O O . SER A 1 135 ? 21.653 1.829 -18.971 1.00 95.31 135 SER A O 1
ATOM 1017 N N . VAL A 1 136 ? 21.099 3.880 -18.181 1.00 97.62 136 VAL A N 1
ATOM 1018 C CA . VAL A 1 136 ? 21.066 3.614 -16.743 1.00 97.62 136 VAL A CA 1
ATOM 1019 C C . VAL A 1 136 ? 19.938 4.461 -16.164 1.00 97.62 136 VAL A C 1
ATOM 1021 O O . VAL A 1 136 ? 19.860 5.660 -16.463 1.00 97.62 136 VAL A O 1
ATOM 1024 N N . VAL A 1 137 ? 19.064 3.851 -15.369 1.00 97.94 137 VAL A N 1
ATOM 1025 C CA . VAL A 1 137 ? 17.888 4.518 -14.796 1.00 97.94 137 VAL A CA 1
ATOM 1026 C C . VAL A 1 137 ? 17.722 4.216 -13.319 1.00 97.94 137 VAL A C 1
ATOM 1028 O O . VAL A 1 137 ? 18.064 3.132 -12.856 1.00 97.94 137 VAL A O 1
ATOM 1031 N N . ASP A 1 138 ? 17.088 5.145 -12.622 1.00 97.94 138 ASP A N 1
ATOM 1032 C CA . ASP A 1 138 ? 16.566 4.921 -11.283 1.00 97.94 138 ASP A CA 1
ATOM 1033 C C . ASP A 1 138 ? 15.074 4.600 -11.373 1.00 97.94 138 ASP A C 1
ATOM 1035 O O . ASP A 1 138 ? 14.334 5.198 -12.164 1.00 97.94 138 ASP A O 1
ATOM 1039 N N . VAL A 1 139 ? 14.617 3.642 -10.568 1.00 96.44 139 VAL A N 1
ATOM 1040 C CA . VAL A 1 139 ? 13.211 3.228 -10.518 1.00 96.44 139 VAL A CA 1
ATOM 1041 C C . VAL A 1 139 ? 12.643 3.548 -9.148 1.00 96.44 139 VAL A C 1
ATOM 1043 O O . VAL A 1 139 ? 13.094 3.013 -8.135 1.00 96.44 139 VAL A O 1
ATOM 1046 N N . TYR A 1 140 ? 11.610 4.382 -9.128 1.00 96.56 140 TYR A N 1
ATOM 1047 C CA . TYR A 1 140 ? 10.907 4.809 -7.926 1.00 96.56 140 TYR A CA 1
ATOM 1048 C C . TYR A 1 140 ? 9.519 4.186 -7.852 1.00 96.56 140 TYR A C 1
ATOM 1050 O O . TYR A 1 140 ? 8.795 4.141 -8.847 1.00 96.56 140 TYR A O 1
ATOM 1058 N N . LEU A 1 141 ? 9.125 3.772 -6.650 1.00 93.06 141 LEU A N 1
ATOM 1059 C CA . LEU A 1 141 ? 7.763 3.374 -6.322 1.00 93.06 141 LEU A CA 1
ATOM 1060 C C . LEU A 1 141 ? 7.186 4.396 -5.333 1.00 93.06 141 LEU A C 1
ATOM 1062 O O . LEU A 1 141 ? 7.621 4.491 -4.182 1.00 93.06 141 LEU A O 1
ATOM 1066 N N . GLY A 1 142 ? 6.257 5.225 -5.805 1.00 92.31 142 GLY A N 1
ATOM 1067 C CA . GLY A 1 142 ? 5.898 6.470 -5.132 1.00 92.31 142 GLY A CA 1
ATOM 1068 C C . GLY A 1 142 ? 7.122 7.384 -5.025 1.00 92.31 142 GLY A C 1
ATOM 1069 O O . GLY A 1 142 ? 7.764 7.692 -6.023 1.00 92.31 142 GLY A O 1
ATOM 1070 N N . SER A 1 143 ? 7.473 7.792 -3.807 1.00 91.00 143 SER A N 1
ATOM 1071 C CA . SER A 1 143 ? 8.688 8.569 -3.509 1.00 91.00 143 SER A CA 1
ATOM 1072 C C . SER A 1 143 ? 9.894 7.710 -3.105 1.00 91.00 143 SER A C 1
ATOM 1074 O O . SER A 1 143 ? 10.967 8.246 -2.836 1.00 91.00 143 SER A O 1
ATOM 1076 N N . THR A 1 144 ? 9.737 6.386 -3.027 1.00 91.88 144 THR A N 1
ATOM 1077 C CA . THR A 1 144 ? 10.794 5.482 -2.559 1.00 91.88 144 THR A CA 1
ATOM 1078 C C . THR A 1 144 ? 11.636 4.997 -3.732 1.00 91.88 144 THR A C 1
ATOM 1080 O O . THR A 1 144 ? 11.096 4.412 -4.669 1.00 91.88 144 THR A O 1
ATOM 1083 N N . LEU A 1 145 ? 12.957 5.198 -3.673 1.00 95.38 145 LEU A N 1
ATOM 1084 C CA . LEU A 1 145 ? 13.899 4.612 -4.630 1.00 95.38 145 LEU A CA 1
ATOM 1085 C C . LEU A 1 145 ? 13.939 3.089 -4.438 1.00 95.38 145 LEU A C 1
ATOM 1087 O O . LEU A 1 145 ? 14.345 2.605 -3.380 1.00 95.38 145 LEU A O 1
ATOM 1091 N N . LEU A 1 146 ? 13.489 2.347 -5.448 1.00 94.38 146 LEU A N 1
ATOM 1092 C CA . LEU A 1 146 ? 13.423 0.886 -5.434 1.00 94.38 146 LEU A CA 1
ATOM 1093 C C . LEU A 1 146 ? 14.666 0.259 -6.072 1.00 94.38 146 LEU A C 1
ATOM 1095 O O . LEU A 1 146 ? 15.207 -0.702 -5.527 1.00 94.38 146 LEU A O 1
ATOM 1099 N N . LEU A 1 147 ? 15.102 0.790 -7.217 1.00 96.25 147 LEU A N 1
ATOM 1100 C CA . LEU A 1 147 ? 16.295 0.346 -7.942 1.00 96.25 147 LEU A CA 1
ATOM 1101 C C . LEU A 1 147 ? 17.149 1.567 -8.282 1.00 96.25 147 LEU A C 1
ATOM 1103 O O . LEU A 1 147 ? 16.631 2.517 -8.861 1.00 96.25 147 LEU A O 1
ATOM 1107 N N . ASP A 1 148 ? 18.425 1.501 -7.923 1.00 97.25 148 ASP A N 1
ATOM 1108 C CA . ASP A 1 148 ? 19.439 2.542 -8.116 1.00 97.25 148 ASP A CA 1
ATOM 1109 C C . ASP A 1 148 ? 20.407 2.090 -9.215 1.00 97.25 148 ASP A C 1
ATOM 1111 O O . ASP A 1 148 ? 20.822 0.922 -9.207 1.00 97.25 148 ASP A O 1
ATOM 1115 N N . ASP A 1 149 ? 20.740 2.977 -10.153 1.00 97.75 149 ASP A N 1
ATOM 1116 C CA . ASP A 1 149 ? 21.661 2.705 -11.265 1.00 97.75 149 ASP A CA 1
ATOM 1117 C C . ASP A 1 149 ? 21.311 1.417 -12.062 1.00 97.75 149 ASP A C 1
ATOM 1119 O O . ASP A 1 149 ? 22.162 0.575 -12.377 1.00 97.75 149 ASP A O 1
ATOM 1123 N N . PHE A 1 150 ? 20.034 1.215 -12.402 1.00 97.81 150 PHE A N 1
ATOM 1124 C CA . PHE A 1 150 ? 19.581 0.018 -13.114 1.00 97.81 150 PHE A CA 1
ATOM 1125 C C . PHE A 1 150 ? 20.001 0.057 -14.592 1.00 97.81 150 PHE A C 1
ATOM 1127 O O . PHE A 1 150 ? 19.448 0.802 -15.401 1.00 97.81 150 PHE A O 1
ATOM 1134 N N . GLU A 1 151 ? 20.999 -0.752 -14.953 1.00 98.25 151 GLU A N 1
ATOM 1135 C CA . GLU A 1 151 ? 21.608 -0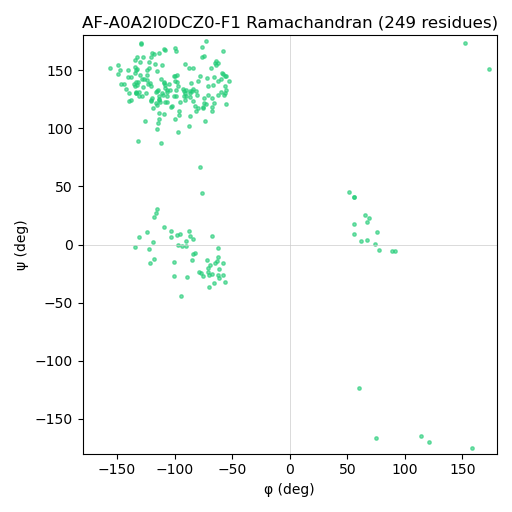.751 -16.288 1.00 98.25 151 GLU A CA 1
ATOM 1136 C C . GLU A 1 151 ? 20.766 -1.479 -17.354 1.00 98.25 151 GLU A C 1
ATOM 1138 O O . GLU A 1 151 ? 20.179 -2.543 -17.120 1.00 98.25 151 GLU A O 1
ATOM 1143 N N . PHE A 1 152 ? 20.808 -0.970 -18.587 1.00 97.06 152 PHE A N 1
ATOM 1144 C CA . PHE A 1 152 ? 20.266 -1.642 -19.769 1.00 97.06 152 PHE A CA 1
ATOM 1145 C C . PHE A 1 152 ? 20.794 -3.083 -19.935 1.00 97.06 152 PHE A C 1
ATOM 1147 O O . PHE A 1 152 ? 21.978 -3.369 -19.759 1.00 97.06 152 PHE A O 1
ATOM 1154 N N . ARG A 1 153 ? 19.907 -3.996 -20.362 1.00 95.69 153 ARG A N 1
ATOM 1155 C CA . ARG A 1 153 ? 20.135 -5.448 -20.536 1.00 95.69 153 ARG A CA 1
ATOM 1156 C C . ARG A 1 153 ? 20.420 -6.203 -19.246 1.00 95.69 153 ARG A C 1
ATOM 1158 O O . ARG A 1 153 ? 21.012 -7.286 -19.281 1.00 95.69 153 ARG A O 1
ATOM 1165 N N . THR A 1 154 ? 19.956 -5.676 -18.124 1.00 97.38 154 THR A N 1
ATOM 1166 C CA . THR A 1 154 ? 19.973 -6.386 -16.850 1.00 97.38 154 THR A CA 1
ATOM 1167 C C . THR A 1 154 ? 18.555 -6.694 -16.374 1.00 97.38 154 THR A C 1
ATOM 1169 O O . THR A 1 154 ? 17.560 -6.192 -16.906 1.00 97.38 154 THR A O 1
ATOM 1172 N N . ALA A 1 155 ? 18.467 -7.602 -15.408 1.00 97.19 155 ALA A N 1
ATOM 1173 C CA . ALA A 1 155 ? 17.223 -7.973 -14.761 1.00 97.19 155 ALA A CA 1
ATOM 1174 C C . ALA A 1 155 ? 17.453 -8.109 -13.260 1.00 97.19 155 ALA A C 1
ATOM 1176 O O . ALA A 1 155 ? 18.504 -8.588 -12.823 1.00 97.19 155 ALA A O 1
ATOM 1177 N N . THR A 1 156 ? 16.456 -7.726 -12.475 1.00 97.38 156 THR A N 1
ATOM 1178 C CA . THR A 1 156 ? 16.485 -7.916 -11.027 1.00 97.38 156 THR A CA 1
ATOM 1179 C C . THR A 1 156 ? 16.206 -9.383 -10.674 1.00 97.38 156 THR A C 1
ATOM 1181 O O . THR A 1 156 ? 15.614 -10.127 -11.461 1.00 97.38 156 THR A O 1
ATOM 1184 N N . PRO A 1 157 ? 16.557 -9.845 -9.465 1.00 96.69 157 PRO A N 1
ATOM 1185 C CA . PRO A 1 157 ? 15.818 -10.930 -8.826 1.00 96.69 157 PRO A CA 1
ATOM 1186 C C . PRO A 1 157 ? 14.337 -10.555 -8.656 1.00 96.69 157 PRO A C 1
ATOM 1188 O O . PRO A 1 157 ? 13.973 -9.381 -8.754 1.00 96.69 157 PRO A O 1
ATOM 1191 N N . PHE A 1 158 ? 13.483 -11.531 -8.347 1.00 96.44 158 PHE A N 1
ATOM 1192 C CA . PHE A 1 158 ? 12.131 -11.219 -7.887 1.00 96.44 158 PHE A CA 1
ATOM 1193 C C . PHE A 1 158 ? 12.196 -10.540 -6.512 1.00 96.44 158 PHE A C 1
ATOM 1195 O O . PHE A 1 158 ? 12.794 -11.084 -5.574 1.00 96.44 158 PHE A O 1
ATOM 1202 N N . VAL A 1 159 ? 11.579 -9.366 -6.404 1.00 95.06 159 VAL A N 1
ATOM 1203 C CA . VAL A 1 159 ? 11.485 -8.553 -5.185 1.00 95.06 159 VAL A CA 1
ATOM 1204 C C . VAL A 1 159 ? 10.032 -8.403 -4.752 1.00 95.06 159 VAL A C 1
ATOM 1206 O O . VAL A 1 159 ? 9.122 -8.521 -5.573 1.00 95.06 159 VAL A O 1
ATOM 1209 N N . ASP A 1 160 ? 9.824 -8.155 -3.462 1.00 95.06 160 ASP A N 1
ATOM 1210 C CA . ASP A 1 160 ? 8.499 -7.859 -2.925 1.00 95.06 160 ASP A CA 1
ATOM 1211 C C . ASP A 1 160 ? 8.187 -6.375 -3.108 1.00 95.06 160 ASP A C 1
ATOM 1213 O O . ASP A 1 160 ? 9.011 -5.514 -2.795 1.00 95.06 160 ASP A O 1
ATOM 1217 N N . VAL A 1 161 ? 6.985 -6.082 -3.589 1.00 93.88 161 VAL A N 1
ATOM 1218 C CA . VAL A 1 161 ? 6.455 -4.721 -3.712 1.00 93.88 161 VAL A CA 1
ATOM 1219 C C . VAL A 1 161 ? 5.025 -4.674 -3.170 1.00 93.88 161 VAL A C 1
ATOM 1221 O O . VAL A 1 161 ? 4.324 -5.686 -3.249 1.00 93.88 161 VAL A O 1
ATOM 1224 N N . PRO A 1 162 ? 4.567 -3.536 -2.618 1.00 93.94 162 PRO A N 1
ATOM 1225 C CA . PRO A 1 162 ? 3.185 -3.389 -2.181 1.00 93.94 162 PRO A CA 1
ATOM 1226 C C . PRO A 1 162 ? 2.172 -3.685 -3.296 1.00 93.94 162 PRO A C 1
ATOM 1228 O O . PRO A 1 162 ? 2.400 -3.380 -4.468 1.00 93.94 162 PRO A O 1
ATOM 1231 N N . ALA A 1 163 ? 1.044 -4.275 -2.914 1.00 95.75 163 ALA A N 1
ATOM 1232 C CA . ALA A 1 163 ? -0.045 -4.665 -3.799 1.00 95.75 163 ALA A CA 1
ATOM 1233 C C . ALA A 1 163 ? -1.397 -4.139 -3.295 1.00 95.75 163 ALA A C 1
ATOM 1235 O O . ALA A 1 163 ? -1.496 -3.586 -2.208 1.00 95.75 163 ALA A O 1
ATOM 1236 N N . ASN A 1 164 ? -2.447 -4.294 -4.101 1.00 95.19 164 ASN A N 1
ATOM 1237 C CA . ASN A 1 164 ? -3.818 -3.821 -3.871 1.00 95.19 164 ASN A CA 1
ATOM 1238 C C . ASN A 1 164 ? -3.960 -2.310 -3.596 1.00 95.19 164 ASN A C 1
ATOM 1240 O O . ASN A 1 164 ? -5.054 -1.851 -3.274 1.00 95.19 164 ASN A O 1
ATOM 1244 N N . LEU A 1 165 ? -2.885 -1.546 -3.770 1.00 91.75 165 LEU A N 1
ATOM 1245 C CA . LEU A 1 165 ? -2.816 -0.099 -3.645 1.00 91.75 165 LEU A CA 1
ATOM 1246 C C . LEU A 1 165 ? -2.361 0.473 -4.990 1.00 91.75 165 LEU A C 1
ATOM 1248 O O . LEU A 1 165 ? -1.452 -0.077 -5.615 1.00 91.75 165 LEU A O 1
ATOM 1252 N N . GLU A 1 166 ? -3.005 1.550 -5.436 1.00 93.69 166 GLU A N 1
ATOM 1253 C CA . GLU A 1 166 ? -2.554 2.302 -6.608 1.00 93.69 166 GLU A CA 1
ATOM 1254 C C . GLU A 1 166 ? -1.295 3.085 -6.235 1.00 93.69 166 GLU A C 1
ATOM 1256 O O . GLU A 1 166 ? -1.300 3.873 -5.288 1.00 93.69 166 GLU A O 1
ATOM 1261 N N . ILE A 1 167 ? -0.201 2.831 -6.948 1.00 91.12 167 ILE A N 1
ATOM 1262 C CA . ILE A 1 167 ? 1.089 3.465 -6.695 1.00 91.12 167 ILE A CA 1
ATOM 1263 C C . ILE A 1 167 ? 1.689 3.927 -8.018 1.00 91.12 167 ILE A C 1
ATOM 1265 O O . ILE A 1 167 ? 1.705 3.186 -9.000 1.00 91.12 167 ILE A O 1
ATOM 1269 N N . THR A 1 168 ? 2.233 5.140 -8.037 1.00 95.38 168 THR A N 1
ATOM 1270 C CA . THR A 1 168 ? 2.962 5.657 -9.195 1.00 95.38 168 THR A CA 1
ATOM 1271 C C . THR A 1 168 ? 4.341 5.008 -9.283 1.00 95.38 168 THR A C 1
ATOM 1273 O O . THR A 1 168 ? 5.184 5.188 -8.404 1.00 95.38 168 THR A O 1
ATOM 1276 N N . LEU A 1 169 ? 4.593 4.280 -10.364 1.00 95.50 169 LEU A N 1
ATOM 1277 C CA . LEU A 1 169 ? 5.919 3.811 -10.745 1.00 95.50 169 LEU A CA 1
ATOM 1278 C C . LEU A 1 169 ? 6.568 4.870 -11.634 1.00 95.50 169 LEU A C 1
ATOM 1280 O O . LEU A 1 169 ? 5.973 5.281 -12.631 1.00 95.50 169 LEU A O 1
ATOM 1284 N N . SER A 1 170 ? 7.779 5.298 -11.293 1.00 96.69 170 SER A N 1
ATOM 1285 C CA . SER A 1 170 ? 8.508 6.314 -12.053 1.00 96.69 170 SER A CA 1
ATOM 1286 C C . SER A 1 170 ? 9.902 5.840 -12.435 1.00 96.69 170 SER A C 1
ATOM 1288 O O . SER A 1 170 ? 10.574 5.168 -11.658 1.00 96.69 170 SER A O 1
ATOM 1290 N N . VAL A 1 171 ? 10.330 6.212 -13.638 1.00 96.88 171 VAL A N 1
ATOM 1291 C CA . VAL A 1 171 ? 11.662 5.942 -14.182 1.00 96.88 171 VAL A CA 1
ATOM 1292 C C . VAL A 1 171 ? 12.360 7.279 -14.385 1.00 96.88 171 VAL A C 1
ATOM 1294 O O . VAL A 1 171 ? 11.850 8.135 -15.111 1.00 96.88 171 VAL A O 1
ATOM 1297 N N . ALA A 1 172 ? 13.507 7.468 -13.747 1.00 97.38 172 ALA A N 1
ATOM 1298 C CA . ALA A 1 172 ? 14.321 8.680 -13.814 1.00 97.38 172 ALA A CA 1
ATOM 1299 C C . ALA A 1 172 ? 15.723 8.354 -14.371 1.00 97.38 172 ALA A C 1
ATOM 1301 O O . ALA A 1 172 ? 16.087 7.178 -14.441 1.00 97.38 172 ALA A O 1
ATOM 1302 N N . PRO A 1 173 ? 16.526 9.344 -14.806 1.00 97.19 173 PRO A N 1
ATOM 1303 C CA . PRO A 1 173 ? 17.914 9.083 -15.191 1.00 97.19 173 PRO A CA 1
ATOM 1304 C C . PRO A 1 173 ? 18.690 8.482 -14.011 1.00 97.19 173 PRO A C 1
ATOM 1306 O O . PRO A 1 173 ? 18.456 8.918 -12.895 1.00 97.19 173 PRO A O 1
ATOM 1309 N N . GLY A 1 174 ? 19.675 7.603 -14.232 1.00 97.00 174 GLY A N 1
ATOM 1310 C CA . GLY A 1 174 ? 20.504 7.036 -13.141 1.00 97.00 174 GLY A CA 1
ATOM 1311 C C . GLY A 1 174 ? 21.347 8.054 -12.351 1.00 97.00 174 GLY A C 1
ATOM 1312 O O . GLY A 1 174 ? 22.066 7.728 -11.423 1.00 97.00 174 GLY A O 1
ATOM 1313 N N . THR A 1 175 ? 21.319 9.329 -12.743 1.00 96.75 175 THR A N 1
ATOM 1314 C CA . THR A 1 175 ? 21.922 10.422 -11.967 1.00 96.75 175 THR A CA 1
ATOM 1315 C C . THR A 1 175 ? 20.901 11.162 -11.109 1.00 96.75 175 THR A C 1
ATOM 1317 O O . THR A 1 175 ? 21.213 12.253 -10.623 1.00 96.75 175 THR A O 1
ATOM 1320 N N . SER A 1 176 ? 19.669 10.663 -11.030 1.00 97.75 176 SER A N 1
ATOM 1321 C CA . SER A 1 176 ? 18.593 11.353 -10.343 1.00 97.75 176 SER A CA 1
ATOM 1322 C C . SER A 1 176 ? 18.844 11.377 -8.843 1.00 97.75 176 SER A C 1
ATOM 1324 O O . SER A 1 176 ? 19.544 10.550 -8.264 1.00 97.75 176 SER A O 1
ATOM 1326 N N . THR A 1 177 ? 18.314 12.406 -8.200 1.00 96.31 177 THR A N 1
ATOM 1327 C CA . THR A 1 177 ? 18.378 12.557 -6.743 1.00 96.31 177 THR A CA 1
ATOM 1328 C C . THR A 1 177 ? 16.996 12.554 -6.108 1.00 96.31 177 THR A C 1
ATOM 1330 O O . THR A 1 177 ? 16.883 12.439 -4.887 1.00 96.31 177 THR A O 1
ATOM 1333 N N . ASP A 1 178 ? 15.953 12.674 -6.931 1.00 96.94 178 ASP A N 1
ATOM 1334 C CA . ASP A 1 178 ? 14.560 12.732 -6.524 1.00 96.94 178 ASP A CA 1
ATOM 1335 C C . ASP A 1 178 ? 13.632 12.282 -7.665 1.00 96.94 178 ASP A C 1
ATOM 1337 O O . ASP A 1 178 ? 13.914 12.486 -8.847 1.00 96.94 178 ASP A O 1
ATOM 1341 N N . VAL A 1 179 ? 12.470 11.736 -7.300 1.00 97.38 179 VAL A N 1
ATOM 1342 C CA . VAL A 1 179 ? 11.455 11.262 -8.253 1.00 97.38 179 VAL A CA 1
ATOM 1343 C C . VAL A 1 179 ? 10.902 12.370 -9.161 1.00 97.38 179 VAL A C 1
ATOM 1345 O O . VAL A 1 179 ? 10.393 12.086 -10.241 1.00 97.38 179 VAL A O 1
ATOM 1348 N N . SER A 1 180 ? 11.016 13.647 -8.782 1.00 97.25 180 SER A N 1
ATOM 1349 C CA . SER A 1 180 ? 10.602 14.774 -9.633 1.00 97.25 180 SER A CA 1
ATOM 1350 C C . SER A 1 180 ? 11.394 14.897 -10.940 1.00 97.25 180 SER A C 1
ATOM 1352 O O . SER A 1 180 ? 10.949 15.599 -11.850 1.00 97.25 180 SER A O 1
ATOM 1354 N N . GLU A 1 181 ? 12.529 14.204 -11.062 1.00 97.38 181 GLU A N 1
ATOM 1355 C CA . GLU A 1 181 ? 13.331 14.105 -12.286 1.00 97.38 181 GLU A CA 1
ATOM 1356 C C . GLU A 1 181 ? 12.862 12.969 -13.220 1.00 97.38 181 GLU A C 1
ATOM 1358 O O . GLU A 1 181 ? 13.520 12.685 -14.223 1.00 97.38 181 GLU A O 1
ATOM 1363 N N . ALA A 1 182 ? 11.734 12.315 -12.910 1.00 96.75 182 ALA A N 1
ATOM 1364 C CA . ALA A 1 182 ? 11.183 11.222 -13.702 1.00 96.75 182 ALA A CA 1
ATOM 1365 C C . ALA A 1 182 ? 10.960 11.602 -15.176 1.00 96.75 182 ALA A C 1
ATOM 1367 O O . ALA A 1 182 ? 10.373 12.631 -15.514 1.00 96.75 182 ALA A O 1
ATOM 1368 N N . LEU A 1 183 ? 11.407 10.708 -16.055 1.00 94.38 183 LEU A N 1
ATOM 1369 C CA . LEU A 1 183 ? 11.240 10.770 -17.507 1.00 94.38 183 LEU A CA 1
ATOM 1370 C C . LEU A 1 183 ? 9.944 10.080 -17.943 1.00 94.38 183 LEU A C 1
ATOM 1372 O O . LEU A 1 183 ? 9.361 10.429 -18.968 1.00 94.38 183 LEU A O 1
ATOM 1376 N N . TYR A 1 184 ? 9.506 9.094 -17.161 1.00 95.75 184 TYR A N 1
ATOM 1377 C CA . TYR A 1 184 ? 8.292 8.326 -17.386 1.00 95.75 184 TYR A CA 1
ATOM 1378 C C . TYR A 1 184 ? 7.645 7.985 -16.047 1.00 95.75 184 TYR A C 1
ATOM 1380 O O . TYR A 1 184 ? 8.336 7.569 -15.118 1.00 95.75 184 TYR A O 1
ATOM 1388 N N . SER A 1 185 ? 6.321 8.102 -15.975 1.00 96.12 185 SER A N 1
ATOM 1389 C CA . SER A 1 185 ? 5.538 7.696 -14.810 1.00 96.12 185 SER A CA 1
ATOM 1390 C C . SER A 1 185 ? 4.245 7.027 -15.248 1.00 96.12 185 SER A C 1
ATOM 1392 O O . SER A 1 185 ? 3.625 7.429 -16.236 1.00 96.12 185 SER A O 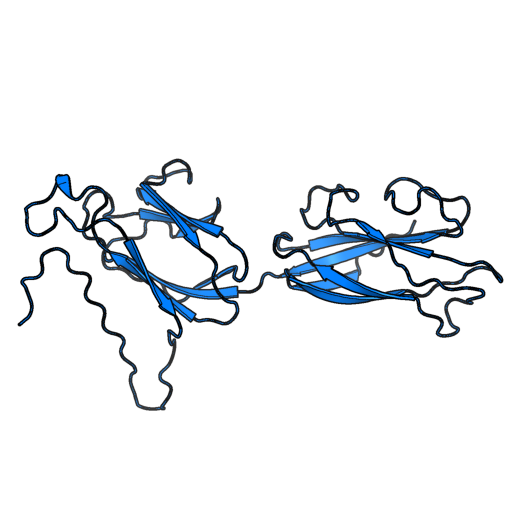1
ATOM 1394 N N . VAL A 1 186 ? 3.828 6.019 -14.493 1.00 95.62 186 VAL A N 1
ATOM 1395 C CA . VAL A 1 186 ? 2.559 5.321 -14.691 1.00 95.62 186 VAL A CA 1
ATOM 1396 C C . VAL A 1 186 ? 2.003 4.871 -13.348 1.00 95.62 186 VAL A C 1
ATOM 1398 O O . VAL A 1 186 ? 2.742 4.371 -12.502 1.00 95.62 186 VAL A O 1
ATOM 1401 N N . ASP A 1 187 ? 0.699 5.034 -13.157 1.00 95.44 187 ASP A N 1
ATOM 1402 C CA . ASP A 1 187 ? 0.012 4.500 -11.985 1.00 95.44 187 ASP A CA 1
ATOM 1403 C C . ASP A 1 187 ? -0.272 3.012 -12.194 1.00 95.44 187 ASP A C 1
ATOM 1405 O O . ASP A 1 187 ? -0.797 2.595 -13.234 1.00 95.44 187 ASP A O 1
ATOM 1409 N N . VAL A 1 188 ? 0.117 2.196 -11.216 1.00 93.25 188 VAL A N 1
ATOM 1410 C CA . VAL A 1 188 ? -0.046 0.743 -11.248 1.00 93.25 188 VAL A CA 1
ATOM 1411 C C . VAL A 1 188 ? -0.737 0.254 -9.985 1.00 93.25 188 VAL A C 1
ATOM 1413 O O . VAL A 1 188 ? -0.455 0.717 -8.884 1.00 93.25 188 VAL A O 1
ATOM 1416 N N . THR A 1 189 ? -1.597 -0.747 -10.148 1.00 94.56 189 THR A N 1
ATOM 1417 C CA . THR A 1 189 ? -2.212 -1.475 -9.034 1.00 94.56 189 THR A CA 1
ATOM 1418 C C . THR A 1 189 ? -1.935 -2.954 -9.232 1.00 94.56 189 THR A C 1
ATOM 1420 O O . THR A 1 189 ? -2.500 -3.591 -10.123 1.00 94.56 189 THR A O 1
ATOM 1423 N N . LEU A 1 190 ? -1.029 -3.500 -8.423 1.00 95.25 190 LEU A N 1
ATOM 1424 C CA . LEU A 1 190 ? -0.682 -4.920 -8.456 1.00 95.25 190 LEU A CA 1
ATOM 1425 C C . LEU A 1 190 ? -1.675 -5.732 -7.626 1.00 95.25 190 LEU A C 1
ATOM 1427 O O . LEU A 1 190 ? -2.246 -5.229 -6.665 1.00 95.25 190 LEU A O 1
ATOM 1431 N N . VAL A 1 191 ? -1.868 -6.999 -7.977 1.00 96.44 191 VAL A N 1
ATOM 1432 C CA . VAL A 1 191 ? -2.699 -7.927 -7.194 1.00 96.44 191 VAL A CA 1
ATOM 1433 C C . VAL A 1 191 ? -1.835 -8.640 -6.156 1.00 96.44 191 VAL A C 1
ATOM 1435 O O . VAL A 1 191 ? -0.760 -9.133 -6.496 1.00 96.44 191 VAL A O 1
ATOM 1438 N N . ALA A 1 192 ? -2.301 -8.698 -4.907 1.00 96.44 192 ALA A N 1
ATOM 1439 C CA . ALA A 1 192 ? -1.607 -9.423 -3.841 1.00 96.44 192 ALA A CA 1
ATOM 1440 C C . ALA A 1 192 ? -1.416 -10.911 -4.181 1.00 96.44 192 ALA A C 1
ATOM 1442 O O . ALA A 1 192 ? -2.262 -11.511 -4.844 1.00 96.44 192 ALA A O 1
ATOM 1443 N N . ASP A 1 193 ? -0.305 -11.488 -3.720 1.00 95.88 193 ASP A N 1
ATOM 1444 C CA . ASP A 1 193 ? 0.121 -12.877 -3.959 1.00 95.88 193 ASP A CA 1
ATOM 1445 C C . ASP A 1 193 ? 0.373 -13.248 -5.437 1.00 95.88 193 ASP A C 1
ATOM 1447 O O . ASP A 1 193 ? 0.708 -14.394 -5.749 1.00 95.88 193 ASP A O 1
ATOM 1451 N N . GLU A 1 194 ? 0.259 -12.293 -6.363 1.00 97.75 194 GLU A N 1
ATOM 1452 C CA . GLU A 1 194 ? 0.567 -12.491 -7.777 1.00 97.75 194 GLU A CA 1
ATOM 1453 C C . GLU A 1 194 ? 2.057 -12.240 -8.058 1.00 97.75 194 GLU A C 1
ATOM 1455 O O . GLU A 1 194 ? 2.736 -11.470 -7.370 1.00 97.75 194 GLU A O 1
ATOM 1460 N N . THR A 1 195 ? 2.577 -12.909 -9.088 1.00 97.81 195 THR A N 1
ATOM 1461 C CA . THR A 1 195 ? 3.971 -12.771 -9.523 1.00 97.81 195 THR A CA 1
ATOM 1462 C C . THR A 1 195 ? 4.032 -12.195 -10.933 1.00 97.81 195 THR A C 1
ATOM 1464 O O . THR A 1 195 ? 3.371 -12.693 -11.846 1.00 97.81 195 THR A O 1
ATOM 1467 N N . TYR A 1 196 ? 4.860 -11.171 -11.132 1.00 97.25 196 TYR A N 1
ATOM 1468 C CA . TYR A 1 196 ? 4.982 -10.441 -12.391 1.00 97.25 196 TYR A CA 1
ATOM 1469 C C . TYR A 1 196 ? 6.413 -10.429 -12.924 1.00 97.25 196 TYR A C 1
ATOM 1471 O O . TYR A 1 196 ? 7.380 -10.318 -12.170 1.00 97.25 196 TYR A O 1
ATOM 1479 N N . ILE A 1 197 ? 6.538 -10.458 -14.249 1.00 97.12 197 ILE A N 1
ATOM 1480 C CA . ILE A 1 197 ? 7.722 -9.956 -14.955 1.00 97.12 197 ILE A CA 1
ATOM 1481 C C . ILE A 1 197 ? 7.320 -8.647 -15.624 1.00 97.12 197 ILE A C 1
ATOM 1483 O O . ILE A 1 197 ? 6.327 -8.610 -16.348 1.00 97.12 197 ILE A O 1
ATOM 1487 N N . VAL A 1 198 ? 8.080 -7.584 -15.391 1.00 96.12 198 VAL A N 1
ATOM 1488 C CA . VAL A 1 198 ? 7.893 -6.284 -16.037 1.00 96.12 198 VAL A CA 1
ATOM 1489 C C . VAL A 1 198 ? 9.089 -6.017 -16.933 1.00 96.12 198 VAL A C 1
ATOM 1491 O O . VAL A 1 198 ? 10.228 -6.047 -16.473 1.00 96.12 198 VAL A O 1
ATOM 1494 N N . VAL A 1 199 ? 8.843 -5.758 -18.211 1.00 96.88 199 VAL A N 1
ATOM 1495 C CA . VAL A 1 199 ? 9.886 -5.432 -19.184 1.00 96.88 199 VAL A CA 1
ATOM 1496 C C . VAL A 1 199 ? 9.723 -3.983 -19.619 1.00 96.88 199 VAL A C 1
ATOM 1498 O O . VAL A 1 199 ? 8.661 -3.606 -20.107 1.00 96.88 199 VAL A O 1
ATOM 1501 N N . ALA A 1 200 ? 10.761 -3.173 -19.432 1.00 96.25 200 ALA A N 1
ATOM 1502 C CA . ALA A 1 200 ? 10.828 -1.833 -20.003 1.00 96.25 200 ALA A CA 1
ATOM 1503 C C . ALA A 1 200 ? 11.337 -1.923 -21.443 1.00 96.25 200 ALA A C 1
ATOM 1505 O O . ALA A 1 200 ? 12.434 -2.436 -21.651 1.00 96.25 200 ALA A O 1
ATOM 1506 N N . ASP A 1 201 ? 10.578 -1.413 -22.410 1.00 94.00 201 ASP A N 1
ATOM 1507 C CA . ASP A 1 201 ? 10.891 -1.435 -23.844 1.00 94.00 201 ASP A CA 1
ATOM 1508 C C . ASP A 1 201 ? 10.762 -0.046 -24.471 1.00 94.00 201 ASP A C 1
ATOM 1510 O O . ASP A 1 201 ? 10.264 0.886 -23.844 1.00 94.00 201 ASP A O 1
ATOM 1514 N N . GLY A 1 202 ? 11.158 0.066 -25.741 1.00 93.31 202 GLY A N 1
ATOM 1515 C CA . GLY A 1 202 ? 10.991 1.287 -26.528 1.00 93.31 202 GLY A CA 1
ATOM 1516 C C . GLY A 1 202 ? 11.978 2.380 -26.141 1.00 93.31 202 GLY A C 1
ATOM 1517 O O . GLY A 1 202 ? 12.979 2.113 -25.474 1.00 93.31 202 GLY A O 1
ATOM 1518 N N . VAL A 1 203 ? 11.731 3.601 -26.603 1.00 94.38 203 VAL A N 1
ATOM 1519 C CA . VAL A 1 203 ? 12.616 4.756 -26.391 1.00 94.38 203 VAL A CA 1
ATOM 1520 C C . VAL A 1 203 ? 11.822 5.974 -25.921 1.00 94.38 203 VAL A C 1
ATOM 1522 O O . VAL A 1 203 ? 10.639 6.103 -26.228 1.00 94.38 203 VAL A O 1
ATOM 1525 N N . LEU A 1 204 ? 12.449 6.864 -25.151 1.00 92.56 204 LEU A N 1
ATOM 1526 C CA . LEU A 1 204 ? 11.770 7.988 -24.495 1.00 92.56 204 LEU A CA 1
ATOM 1527 C C . LEU A 1 204 ? 11.309 9.059 -25.491 1.00 92.56 204 LEU A C 1
ATOM 1529 O O . LEU A 1 204 ? 10.244 9.646 -25.320 1.00 92.56 204 LEU A O 1
ATOM 1533 N N . ASP A 1 205 ? 12.108 9.307 -26.531 1.00 91.31 205 ASP A N 1
ATOM 1534 C CA . ASP A 1 205 ? 11.776 10.213 -27.635 1.00 91.31 205 ASP A CA 1
ATOM 1535 C C . ASP A 1 205 ? 12.056 9.519 -28.977 1.00 91.31 205 ASP A C 1
ATOM 1537 O O . ASP A 1 205 ? 13.162 9.634 -29.522 1.00 91.31 205 ASP A O 1
ATOM 1541 N N . PRO A 1 206 ? 11.068 8.798 -29.544 1.00 90.69 206 PRO A N 1
ATOM 1542 C CA . PRO A 1 206 ? 11.252 8.076 -30.800 1.00 90.69 206 PRO A CA 1
ATOM 1543 C C . PRO A 1 206 ? 11.681 8.971 -31.964 1.00 90.69 206 PRO A C 1
ATOM 1545 O O . PRO A 1 206 ? 12.366 8.510 -32.875 1.00 90.69 206 PRO A O 1
ATOM 1548 N N . SER A 1 207 ? 11.356 10.268 -31.934 1.00 90.62 207 SER A N 1
ATOM 1549 C CA . SER A 1 207 ? 11.693 11.193 -33.023 1.00 90.62 207 SER A CA 1
ATOM 1550 C C . SER A 1 207 ? 13.202 11.401 -33.217 1.00 90.62 207 SER A C 1
ATOM 1552 O O . SER A 1 207 ? 13.625 11.883 -34.270 1.00 90.62 207 SER A O 1
ATOM 1554 N N . GLN A 1 208 ? 14.018 11.017 -32.229 1.00 90.25 208 GLN A N 1
ATOM 1555 C CA . GLN A 1 208 ? 15.481 11.069 -32.296 1.00 90.25 208 GLN A CA 1
ATOM 1556 C C . GLN A 1 208 ? 16.103 9.872 -33.026 1.00 90.25 208 GLN A C 1
ATOM 1558 O O . GLN A 1 208 ? 17.309 9.875 -33.287 1.00 90.25 208 GLN A O 1
ATOM 1563 N N . PHE A 1 209 ? 15.299 8.867 -33.371 1.00 88.19 209 PHE A N 1
ATOM 1564 C CA . PHE A 1 209 ? 15.734 7.636 -34.019 1.00 88.19 209 PHE A CA 1
ATOM 1565 C C . PHE A 1 209 ? 15.272 7.578 -35.481 1.00 88.19 209 PHE A C 1
ATOM 1567 O O . PHE A 1 209 ? 14.487 8.405 -35.950 1.00 88.19 209 PHE A O 1
ATOM 1574 N N . ASP A 1 210 ? 15.813 6.622 -36.239 1.00 87.50 210 ASP A N 1
ATOM 1575 C CA . ASP A 1 210 ? 15.429 6.426 -37.638 1.00 87.50 210 ASP A CA 1
ATOM 1576 C C . ASP A 1 210 ? 14.026 5.804 -37.785 1.00 87.50 210 ASP A C 1
ATOM 1578 O O . ASP A 1 210 ? 13.379 5.426 -36.808 1.00 87.50 210 ASP A O 1
ATOM 1582 N N . ASP A 1 211 ? 13.557 5.689 -39.030 1.00 83.75 211 ASP A N 1
ATOM 1583 C CA . ASP A 1 211 ? 12.218 5.185 -39.364 1.00 83.75 211 ASP A CA 1
ATOM 1584 C C . ASP A 1 211 ? 11.911 3.770 -38.844 1.00 83.75 211 ASP A C 1
ATOM 1586 O O . ASP A 1 211 ? 10.747 3.378 -38.825 1.00 83.75 211 ASP A O 1
ATOM 1590 N N . SER A 1 212 ? 12.917 2.985 -38.441 1.00 80.25 212 SER A N 1
ATOM 1591 C CA . SER A 1 212 ? 12.680 1.668 -37.841 1.00 80.25 212 SER A CA 1
ATOM 1592 C C . SER A 1 212 ? 12.214 1.747 -36.386 1.00 80.25 212 SER A C 1
ATOM 1594 O O . SER A 1 212 ? 11.512 0.847 -35.942 1.00 80.25 212 SER A O 1
ATOM 1596 N N . VAL A 1 213 ? 12.536 2.827 -35.665 1.00 81.44 213 VAL A N 1
ATOM 1597 C CA . VAL A 1 213 ? 12.266 2.981 -34.222 1.00 81.44 213 VAL A CA 1
ATOM 1598 C C . VAL A 1 213 ? 11.389 4.200 -33.912 1.00 81.44 213 VAL A C 1
ATOM 1600 O O . VAL A 1 213 ? 10.803 4.272 -32.834 1.00 81.44 213 VAL A O 1
ATOM 1603 N N . ASN A 1 214 ? 11.226 5.143 -34.847 1.00 81.94 214 ASN A N 1
ATOM 1604 C CA . ASN A 1 214 ? 10.601 6.450 -34.598 1.00 81.94 214 ASN A CA 1
ATOM 1605 C C . ASN A 1 214 ? 9.096 6.465 -34.278 1.00 81.94 214 ASN A C 1
ATOM 1607 O O . ASN A 1 214 ? 8.499 7.537 -34.161 1.00 81.94 214 ASN A O 1
ATOM 1611 N N . THR A 1 215 ? 8.485 5.296 -34.102 1.00 83.81 215 THR A N 1
ATOM 1612 C CA . THR A 1 215 ? 7.099 5.129 -33.652 1.00 83.81 215 THR A CA 1
ATOM 1613 C C . THR A 1 215 ? 6.968 4.257 -32.401 1.00 83.81 215 THR A C 1
ATOM 1615 O O . THR A 1 215 ? 5.862 3.820 -32.093 1.00 83.81 215 THR A O 1
ATOM 1618 N N . ILE A 1 216 ? 8.074 3.919 -31.729 1.00 86.69 216 ILE A N 1
ATOM 1619 C CA . ILE A 1 216 ? 8.090 2.969 -30.609 1.00 86.69 216 ILE A CA 1
ATOM 1620 C C . ILE A 1 216 ? 8.407 3.711 -29.313 1.00 86.69 216 ILE A C 1
ATOM 1622 O O . ILE A 1 216 ? 9.561 3.807 -28.896 1.00 86.69 216 ILE A O 1
ATOM 1626 N N . ASP A 1 217 ? 7.355 4.229 -28.686 1.00 92.38 217 ASP A N 1
ATOM 1627 C CA . ASP A 1 217 ? 7.441 4.907 -27.394 1.00 92.38 217 ASP A CA 1
ATOM 1628 C C . ASP A 1 217 ? 7.899 3.962 -26.276 1.00 92.38 217 ASP A C 1
ATOM 1630 O O . ASP A 1 217 ? 7.677 2.746 -26.316 1.00 92.38 217 ASP A O 1
ATOM 1634 N N . PHE A 1 218 ? 8.505 4.547 -25.244 1.00 94.12 218 PHE A N 1
ATOM 1635 C CA . PHE A 1 218 ? 8.833 3.849 -24.013 1.00 94.12 218 PHE A CA 1
ATOM 1636 C C . PHE A 1 218 ? 7.567 3.295 -23.354 1.00 94.12 218 PHE A C 1
ATOM 1638 O O . PHE A 1 218 ? 6.575 4.006 -23.165 1.00 94.12 218 PHE A O 1
ATOM 1645 N N . ALA A 1 219 ? 7.608 2.023 -22.971 1.00 92.88 219 ALA A N 1
ATOM 1646 C CA . ALA A 1 219 ? 6.493 1.364 -22.311 1.00 92.88 219 ALA A CA 1
ATOM 1647 C C . ALA A 1 219 ? 6.968 0.282 -21.342 1.00 92.88 219 ALA A C 1
ATOM 1649 O O . ALA A 1 219 ? 8.022 -0.329 -21.523 1.00 92.88 219 ALA A O 1
ATOM 1650 N N . LEU A 1 220 ? 6.130 -0.000 -20.346 1.00 93.94 220 LEU A N 1
ATOM 1651 C CA . LEU A 1 220 ? 6.300 -1.128 -19.439 1.00 93.94 220 LEU A CA 1
ATOM 1652 C C . LEU A 1 220 ? 5.325 -2.245 -19.821 1.00 93.94 220 LEU A C 1
ATOM 1654 O O . LEU A 1 220 ? 4.108 -2.068 -19.772 1.00 93.94 220 LEU A O 1
ATOM 1658 N N . GLN A 1 221 ? 5.862 -3.403 -20.196 1.00 94.69 221 GLN A N 1
ATOM 1659 C CA . GLN A 1 221 ? 5.097 -4.609 -20.499 1.00 94.69 221 GLN A CA 1
ATOM 1660 C C . GLN A 1 221 ? 5.053 -5.504 -19.261 1.00 94.69 221 GLN A C 1
ATOM 1662 O O . GLN A 1 221 ? 6.076 -6.051 -18.852 1.00 94.69 221 GLN A O 1
ATOM 1667 N N . ALA A 1 222 ? 3.874 -5.653 -18.656 1.00 94.06 222 ALA A N 1
ATOM 1668 C CA . ALA A 1 222 ? 3.681 -6.473 -17.463 1.00 94.06 222 ALA A CA 1
ATOM 1669 C C . ALA A 1 222 ? 3.074 -7.841 -17.810 1.00 94.06 222 ALA A C 1
ATOM 1671 O O . ALA A 1 222 ? 2.016 -7.937 -18.433 1.00 94.06 222 ALA A O 1
ATOM 1672 N N . PHE A 1 223 ? 3.721 -8.905 -17.343 1.00 95.88 223 PHE A N 1
ATOM 1673 C CA . PHE A 1 223 ? 3.289 -10.289 -17.501 1.00 95.88 223 PHE A CA 1
ATOM 1674 C C . PHE A 1 223 ? 2.941 -10.878 -16.133 1.00 95.88 223 PHE A C 1
ATOM 1676 O O . PHE A 1 223 ? 3.839 -11.200 -15.358 1.00 95.88 223 PHE A O 1
ATOM 1683 N N . ALA A 1 224 ? 1.646 -11.022 -15.843 1.00 95.94 224 ALA A N 1
ATOM 1684 C CA . ALA A 1 224 ? 1.148 -11.695 -14.639 1.00 95.94 224 ALA A CA 1
ATOM 1685 C C . ALA A 1 224 ? 1.298 -13.226 -14.729 1.00 95.94 224 ALA A C 1
ATOM 1687 O O . ALA A 1 224 ? 1.434 -13.784 -15.823 1.00 95.94 224 ALA A O 1
ATOM 1688 N N . GLY A 1 225 ? 1.233 -13.923 -13.591 1.00 94.69 225 GLY A N 1
ATOM 1689 C CA . GLY A 1 225 ? 1.397 -15.375 -13.529 1.00 94.69 225 GLY A CA 1
ATOM 1690 C C . GLY A 1 225 ? 2.823 -15.836 -13.833 1.00 94.69 225 GLY A C 1
ATOM 1691 O O . GLY A 1 225 ? 3.027 -16.982 -14.257 1.00 94.69 225 GLY A O 1
ATOM 1692 N N . ALA A 1 226 ? 3.804 -14.946 -13.658 1.00 95.38 226 ALA A N 1
ATOM 1693 C CA . ALA A 1 226 ? 5.211 -15.288 -13.766 1.00 95.38 226 ALA A CA 1
ATOM 1694 C C . ALA A 1 226 ? 5.592 -16.329 -12.704 1.00 95.38 226 ALA A C 1
ATOM 1696 O O . ALA A 1 226 ? 4.915 -16.512 -11.694 1.00 95.38 226 ALA A O 1
ATOM 1697 N N . ARG A 1 227 ? 6.662 -17.082 -12.963 1.00 93.12 227 ARG A N 1
ATOM 1698 C CA . ARG A 1 227 ? 7.029 -18.236 -12.139 1.00 93.12 227 ARG A CA 1
ATOM 1699 C C . ARG A 1 227 ? 8.496 -18.189 -11.767 1.00 93.12 227 ARG A C 1
ATOM 1701 O O . ARG A 1 227 ? 9.351 -18.093 -12.640 1.00 93.12 227 ARG A O 1
ATOM 1708 N N . GLU A 1 228 ? 8.772 -18.371 -10.482 1.00 94.44 228 GLU A N 1
ATOM 1709 C CA . GLU A 1 228 ? 10.138 -18.520 -9.963 1.00 94.44 228 GLU A CA 1
ATOM 1710 C C . GLU A 1 228 ? 10.646 -19.973 -10.064 1.00 94.44 228 GLU A C 1
ATOM 1712 O O . GLU A 1 228 ? 11.840 -20.239 -9.934 1.00 94.44 228 GLU A O 1
ATOM 1717 N N . ALA A 1 229 ? 9.747 -20.928 -10.330 1.00 92.94 229 ALA A N 1
ATOM 1718 C CA . ALA A 1 229 ? 10.068 -22.331 -10.564 1.00 92.94 229 ALA A CA 1
ATOM 1719 C C . ALA A 1 229 ? 9.097 -22.968 -11.569 1.00 92.94 229 ALA A C 1
ATOM 1721 O O . ALA A 1 229 ? 7.923 -22.603 -11.645 1.00 92.94 229 ALA A O 1
ATOM 1722 N N . ALA A 1 230 ? 9.580 -23.959 -12.320 1.00 93.62 230 ALA A N 1
ATOM 1723 C CA . ALA A 1 230 ? 8.739 -24.713 -13.243 1.00 93.62 230 ALA A CA 1
ATOM 1724 C C . ALA A 1 230 ? 7.677 -25.531 -12.491 1.00 93.62 230 ALA A C 1
ATOM 1726 O O . ALA A 1 230 ? 7.948 -26.110 -11.437 1.00 93.62 230 ALA A O 1
ATOM 1727 N N . VAL A 1 231 ? 6.482 -25.652 -13.076 1.00 91.25 231 VAL A N 1
ATOM 1728 C CA . VAL A 1 231 ? 5.375 -26.422 -12.469 1.00 91.25 231 VAL A CA 1
ATOM 1729 C C . VAL A 1 231 ? 5.689 -27.919 -12.400 1.00 91.25 231 VAL A C 1
ATOM 1731 O O . VAL A 1 231 ? 5.254 -28.616 -11.485 1.00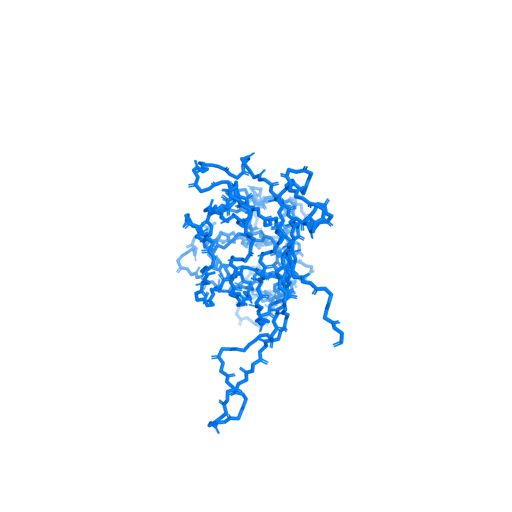 91.25 231 VAL A O 1
ATOM 1734 N N . THR A 1 232 ? 6.439 -28.434 -13.377 1.00 95.00 232 THR A N 1
ATOM 1735 C CA . THR A 1 232 ? 6.833 -29.847 -13.435 1.00 95.00 232 THR A CA 1
ATOM 1736 C C . THR A 1 232 ? 8.307 -29.994 -13.091 1.00 95.00 232 THR A C 1
ATOM 1738 O O . THR A 1 232 ? 9.169 -29.435 -13.769 1.00 95.00 232 THR A O 1
ATOM 1741 N N . ALA A 1 233 ? 8.610 -30.797 -12.070 1.00 95.19 233 ALA A N 1
ATOM 1742 C CA . ALA A 1 233 ? 9.985 -31.109 -11.705 1.00 95.19 233 ALA A CA 1
ATOM 1743 C C . ALA A 1 233 ? 10.743 -31.726 -12.895 1.00 95.19 233 ALA A C 1
ATOM 1745 O O . ALA A 1 233 ? 10.283 -32.692 -13.502 1.00 95.19 233 ALA A O 1
ATOM 1746 N N . GLY A 1 234 ? 11.914 -31.171 -13.209 1.00 95.00 234 GLY A N 1
ATOM 1747 C CA . GLY A 1 234 ? 12.740 -31.590 -14.346 1.00 95.00 234 GLY A CA 1
ATOM 1748 C C . GLY A 1 234 ? 12.482 -30.827 -15.649 1.00 95.00 234 GLY A C 1
ATOM 1749 O O . GLY A 1 234 ? 13.243 -31.017 -16.594 1.00 95.00 234 GLY A O 1
ATOM 1750 N N . ASN A 1 235 ? 11.477 -29.947 -15.692 1.00 95.50 235 ASN A N 1
ATOM 1751 C CA . ASN A 1 235 ? 11.242 -29.054 -16.825 1.00 95.50 235 ASN A CA 1
ATOM 1752 C C . ASN A 1 235 ? 11.804 -27.649 -16.571 1.00 95.50 235 ASN A C 1
ATOM 1754 O O . ASN A 1 235 ? 12.110 -27.263 -15.442 1.00 95.50 235 ASN A O 1
ATOM 1758 N N . THR A 1 236 ? 11.881 -26.873 -17.649 1.00 93.12 236 THR A N 1
ATOM 1759 C CA . THR A 1 236 ? 12.092 -25.426 -17.628 1.00 93.12 236 THR A CA 1
ATOM 1760 C C . THR A 1 236 ? 10.905 -24.777 -18.324 1.00 93.12 236 THR A C 1
ATOM 1762 O O . THR A 1 236 ? 10.610 -25.112 -19.472 1.00 93.12 236 THR A O 1
ATOM 1765 N N . ASP A 1 237 ? 10.232 -23.867 -17.626 1.00 92.31 237 ASP A N 1
ATOM 1766 C CA . ASP A 1 237 ? 9.171 -23.049 -18.207 1.00 92.31 237 ASP A CA 1
ATOM 1767 C C . ASP A 1 237 ? 9.816 -21.813 -18.856 1.00 92.31 237 ASP A C 1
ATOM 1769 O O . ASP A 1 237 ? 10.764 -21.248 -18.310 1.00 92.31 237 ASP A O 1
ATOM 1773 N N . VAL A 1 238 ? 9.337 -21.415 -20.038 1.00 91.62 238 VAL A N 1
ATOM 1774 C CA . VAL A 1 238 ? 9.907 -20.301 -20.810 1.00 91.62 238 VAL A CA 1
ATOM 1775 C C . VAL A 1 238 ? 8.800 -19.329 -21.198 1.00 91.62 238 VAL A C 1
ATOM 1777 O O . VAL A 1 238 ? 7.804 -19.729 -21.800 1.00 91.62 238 VAL A O 1
ATOM 1780 N N . LEU A 1 239 ? 9.015 -18.052 -20.891 1.00 90.88 239 LEU A N 1
ATOM 1781 C CA . LEU A 1 239 ? 8.282 -16.921 -21.449 1.00 90.88 239 LEU A CA 1
ATOM 1782 C C . LEU A 1 239 ? 9.212 -16.216 -22.439 1.00 90.88 239 LEU A C 1
ATOM 1784 O O . LEU A 1 239 ? 10.375 -15.970 -22.126 1.00 90.88 239 LEU A O 1
ATOM 1788 N N . VAL A 1 240 ? 8.715 -15.928 -23.642 1.00 91.38 240 VAL A N 1
ATOM 1789 C CA . VAL A 1 240 ? 9.473 -15.213 -24.675 1.00 91.38 240 VAL A CA 1
ATOM 1790 C C . VAL A 1 240 ? 8.818 -13.864 -24.904 1.00 91.38 240 VAL A C 1
ATOM 1792 O O . VAL A 1 240 ? 7.619 -13.798 -25.163 1.00 91.38 240 VAL A O 1
ATOM 1795 N N . HIS A 1 241 ? 9.628 -12.814 -24.838 1.00 90.94 241 HIS A N 1
ATOM 1796 C CA . HIS A 1 241 ? 9.227 -11.447 -25.130 1.00 90.94 241 HIS A CA 1
ATOM 1797 C C . HIS A 1 241 ? 10.082 -10.882 -26.263 1.00 90.94 241 HIS A C 1
ATOM 1799 O O . HIS A 1 241 ? 11.289 -11.127 -26.314 1.00 90.94 241 HIS A O 1
ATOM 1805 N N . HIS A 1 242 ? 9.458 -10.140 -27.176 1.00 88.06 242 HIS A N 1
ATOM 1806 C CA . HIS A 1 242 ? 10.147 -9.475 -28.275 1.00 88.06 242 HIS A CA 1
ATOM 1807 C C . HIS A 1 242 ? 10.022 -7.960 -28.121 1.00 88.06 242 HIS A C 1
ATOM 1809 O O . HIS A 1 242 ? 9.005 -7.382 -28.490 1.00 88.06 242 HIS A O 1
ATOM 1815 N N . GLY A 1 243 ? 11.073 -7.338 -27.588 1.00 84.69 243 GLY A N 1
ATOM 1816 C CA . GLY A 1 243 ? 11.146 -5.893 -27.363 1.00 84.69 243 GLY A CA 1
ATOM 1817 C C . GLY A 1 243 ? 12.240 -5.200 -28.177 1.00 84.69 243 GLY A C 1
ATOM 1818 O O . GLY A 1 243 ? 12.789 -4.208 -27.714 1.00 84.69 243 GLY A O 1
ATOM 1819 N N . SER A 1 244 ? 12.633 -5.745 -29.338 1.00 85.50 244 SER A N 1
ATOM 1820 C CA . SER A 1 244 ? 13.637 -5.106 -30.208 1.00 85.50 244 SER A CA 1
ATOM 1821 C C . SER A 1 244 ? 12.955 -4.027 -31.046 1.00 85.50 244 SER A C 1
ATOM 1823 O O . SER A 1 244 ? 12.120 -4.384 -31.880 1.00 85.50 244 SER A O 1
ATOM 1825 N N . PRO A 1 245 ? 13.286 -2.736 -30.875 1.00 81.31 245 PRO A N 1
ATOM 1826 C CA . PRO A 1 245 ? 12.593 -1.681 -31.609 1.00 81.31 245 PRO A CA 1
ATOM 1827 C C . PRO A 1 245 ? 12.921 -1.677 -33.109 1.00 81.31 245 PRO A C 1
ATOM 1829 O O . PRO A 1 245 ? 12.114 -1.256 -33.917 1.00 81.31 245 PRO A O 1
ATOM 1832 N N . ASP A 1 246 ? 14.089 -2.183 -33.493 1.00 78.69 246 ASP A N 1
ATOM 1833 C CA . ASP A 1 246 ? 14.640 -2.160 -34.853 1.00 78.69 246 ASP A CA 1
ATOM 1834 C C . ASP A 1 246 ? 14.519 -3.505 -35.596 1.00 78.69 246 ASP A C 1
ATOM 1836 O O . ASP A 1 246 ? 15.149 -3.716 -36.639 1.00 78.69 246 ASP A O 1
ATOM 1840 N N . ALA A 1 247 ? 13.743 -4.455 -35.064 1.00 75.88 247 ALA A N 1
ATOM 1841 C CA . ALA A 1 247 ? 13.604 -5.757 -35.702 1.00 75.88 247 ALA A CA 1
ATOM 1842 C C . ALA A 1 247 ? 12.876 -5.648 -37.056 1.00 75.88 247 ALA A C 1
ATOM 1844 O O . ALA A 1 247 ? 11.859 -4.960 -37.171 1.00 75.88 247 ALA A O 1
ATOM 1845 N N . PRO A 1 248 ? 13.347 -6.363 -38.099 1.00 70.06 248 PRO A N 1
ATOM 1846 C CA . PRO A 1 248 ? 12.610 -6.453 -39.350 1.00 70.06 248 PRO A CA 1
ATOM 1847 C C . PRO A 1 248 ? 11.267 -7.158 -39.126 1.00 70.06 248 PRO A C 1
ATOM 1849 O O . PRO A 1 248 ? 11.109 -7.946 -38.192 1.00 70.06 248 PRO A O 1
ATOM 1852 N N . THR A 1 249 ? 10.308 -6.921 -40.024 1.00 63.59 249 THR A N 1
ATOM 1853 C CA . THR A 1 249 ? 9.042 -7.666 -40.027 1.00 63.59 249 THR A CA 1
ATOM 1854 C C . THR A 1 249 ? 9.327 -9.165 -40.093 1.00 63.59 249 THR A C 1
ATOM 1856 O O . THR A 1 249 ? 10.000 -9.638 -41.008 1.00 63.59 249 THR A O 1
ATOM 1859 N N . VAL A 1 250 ? 8.848 -9.898 -39.088 1.00 59.44 250 VAL A N 1
ATOM 1860 C CA . VAL A 1 250 ? 8.955 -11.359 -39.031 1.00 59.44 250 VAL A CA 1
ATOM 1861 C C . VAL A 1 250 ? 7.820 -11.930 -39.886 1.00 59.44 250 VAL A C 1
ATOM 1863 O O . VAL A 1 250 ? 6.658 -11.609 -39.624 1.00 59.44 250 VAL A O 1
ATOM 1866 N N . ASP A 1 251 ? 8.151 -12.689 -40.936 1.00 50.59 251 ASP A N 1
ATOM 1867 C CA . ASP A 1 251 ? 7.189 -13.359 -41.827 1.00 50.59 251 ASP A CA 1
ATOM 1868 C C . ASP A 1 251 ? 6.755 -14.750 -41.333 1.00 50.59 251 ASP A C 1
ATOM 1870 O O . ASP A 1 251 ? 7.495 -15.391 -40.549 1.00 50.59 251 ASP A O 1
#

Foldseek 3Di:
DEEAQVAEAEDEAQDKDKDKDFDAPPAFFKKFKKKFKPQVQPPDTLDPLGIDGQPFIDGGGRRPPPDIRMDMRGHHLSRDAAKIKMKMKIDRDDPPRRPLPDDDPDIDMYIYIYGYDAFKEWEKEAEAAPAPQVQFKFKDWAWRTPDARHGHGDMDHTDIDGAQDWTKIFIAGNVDPTRVRGLDIDTDHHHGPKYKYKYWAAYSQLCVDDPLRNVGHTDIDIDIPDDPDDPDPPDDDDDDDDRDSNDDDDD

Secondary structure (DSSP, 8-state):
-EEEEEEEEEEETT-EEEEEE--B-SSSPEEEEEEEE-TT-SS-S-STTTEEEEEEEEES-BSSS---EEEEEEPPTTPPSEEEEEEEEEESSSSSTT-SS---SSEEEEEEEEEEE--EEEEEEEE----GGGSEEEEEETTEEEEEEEETT-BPPPEEEE-SSEEEEEEEETT-SSGGG-SEEEEEEPPTT-EEEEEEESBS-GGGS-TTTTT-B-EEEEEES--SS-SSTT----------TTPPPP-

Radius of gyration: 26.08 Å; Cα contacts (8 Å, |Δi|>4): 584; chains: 1; bounding box: 49×46×80 Å

Nearest PDB structures (foldseek):
  1qun-assembly10_O  TM=3.492E-01  e=1.118E-0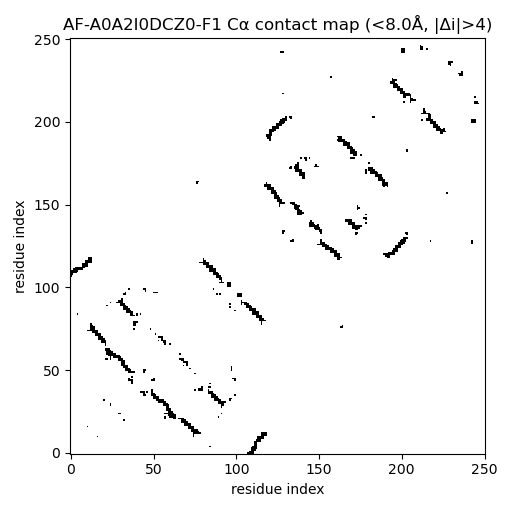4  Escherichia coli
  6w5v-assembly1_D  TM=5.371E-01  e=1.144E-01  Homo sapiens
  6hn5-assembly1_F  TM=4.094E-01  e=2.798E-01  Homo sapiens
  7vcn-assembly2_B  TM=2.086E-01  e=3.741E-02  Streptococcus oralis ATCC 35037
  7vcr-assembly1_A  TM=1.550E-01  e=4.679E-02  Streptococcus oralis ATCC 35037